Protein AF-A0A7S1UD70-F1 (afdb_monomer)

InterPro domains:
  IPR012962 Peptidase M54, archaemetzincin [PTHR15910] (73-298)
  IPR024079 Metallopeptidase, catalytic domain superfamily [G3DSA:3.40.390.10] (37-268)

pLDDT: mean 70.47, std 25.61, range [22.72, 97.94]

Organism: NCBI:txid124430

Nearest PDB structures (foldseek):
  2x7m-assembly1_A  TM=8.257E-01  e=1.580E-04  Methanopyrus kandleri AV19
  3lmc-assembly1_A  TM=6.706E-01  e=3.405E-04  Methanocorpusculum labreanum Z

Secondary structure (DSSP, 8-state):
----PPPPPEEEE--S-GGG-EEEEEPPTTS-PPPEEEEEEE-S-TTT--EEEEHHHHHHHHHHHHT-SS-GGGS-S-EEEEESSEEESSTT-S-BSEEEEGGGTEEEEE-GGG-TTEEE-SS-TT-EEE-SSGGG-GGG-------------------------------------------------------------SPPPHHHHHHHHHHHHHHHHHHHHHTTT-PPP-SSS-TT---SSHHHHHHS-SS--HHHHHHHHHHH---HHHHHHHHHHHHHHTT-HHHHHHHHHHHHHHHHHHHHTSPP--------------------------------

Radius of gyration: 35.68 Å; Cα contacts (8 Å, |Δi|>4): 386; chains: 1; bounding box: 98×59×131 Å

Sequence (344 aa):
MPVAVSAPARVRFEGADIKANKAVWKPPRGAGTGERWLKARRSSKAQLRRRALHIDPLLTCLCDLRDLGPQPEKRPFCVVGVTMEDIYSAPSDLFVAGMAAGLSHVAVFSLLRYHPHIRMSPEHWWRYGFAGAPSDYSYFEEHHAVDIVPVAEEEAKENEVIDLTGEASPDAASEPEANPKTKAKAKAKGAGLVLRERPLRASLSARSMSEALRRASKLLCHEIAHLFIVDHCIYKSCIMNGTGHLVEDFESPSFLCGVDLRKLQFRLGFDVRRRYEDLAEIWASWGGKKEAAWCRRRAREAADVITAAAPAQEDDNEGEAEFDAAAAGSGSGSGSGSGSGSGS

Mean predicted aligned error: 16.32 Å

Solvent-accessible surfa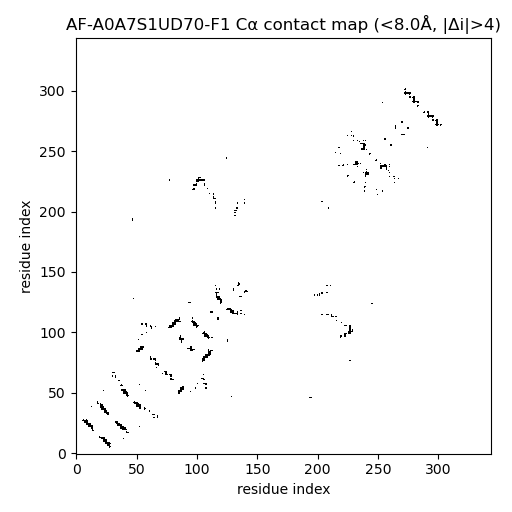ce area (backbone atoms only — not comparable to full-atom values): 21996 Å² total; per-residue (Å²): 131,92,85,80,88,74,71,75,59,46,79,46,72,48,72,94,52,61,82,62,34,34,26,37,40,34,57,28,90,88,64,86,64,72,73,41,77,29,53,32,46,50,50,84,52,81,94,61,66,44,54,33,36,39,41,67,53,51,54,51,55,38,39,57,62,37,63,50,68,98,48,78,89,76,35,59,87,57,34,78,47,78,40,74,52,44,30,24,82,52,94,86,45,85,59,44,60,58,50,44,46,27,96,64,26,26,32,40,37,35,51,42,87,40,39,57,34,55,39,60,39,90,90,44,66,78,50,64,50,72,46,83,48,40,65,82,33,86,90,48,68,65,80,72,85,74,80,85,71,91,78,79,92,82,86,86,80,89,86,85,89,83,88,90,86,88,83,82,89,85,90,86,89,86,87,87,90,88,86,86,90,81,93,73,87,80,75,81,76,74,85,68,85,71,86,71,86,68,80,87,73,66,77,77,52,71,64,50,51,51,51,25,49,53,53,46,49,41,55,50,52,33,40,54,38,23,46,74,71,45,69,69,41,88,86,55,85,17,37,39,40,78,59,96,47,68,67,57,48,68,70,45,45,87,43,68,30,75,67,59,43,48,54,51,31,73,75,67,71,60,59,70,32,59,52,21,48,55,49,18,52,54,28,48,76,72,66,35,60,69,60,14,52,52,24,48,51,52,19,50,56,47,49,53,54,51,65,71,66,50,78,77,79,77,81,83,79,76,76,87,78,85,84,82,87,82,92,87,78,90,84,88,84,88,84,89,84,88,84,87,85,85,90,133

Structure (mmCIF, N/CA/C/O backbone):
data_AF-A0A7S1UD70-F1
#
_entry.id   AF-A0A7S1UD70-F1
#
loop_
_atom_site.group_PDB
_atom_site.id
_atom_site.type_symbol
_atom_site.label_atom_id
_atom_site.label_alt_id
_atom_site.label_comp_id
_atom_site.label_asym_id
_atom_site.label_entity_id
_atom_site.label_seq_id
_atom_site.pdbx_PDB_ins_code
_atom_site.Cartn_x
_atom_site.Cartn_y
_atom_site.Cartn_z
_atom_site.occupancy
_atom_site.B_iso_or_equiv
_atom_site.auth_seq_id
_atom_site.auth_comp_id
_atom_site.auth_asym_id
_atom_site.auth_atom_id
_atom_site.pdbx_PDB_model_num
ATOM 1 N N . MET A 1 1 ? -12.605 7.984 8.284 1.00 60.00 1 MET A N 1
ATOM 2 C CA . MET A 1 1 ? -11.904 9.258 8.010 1.00 60.00 1 MET A CA 1
ATOM 3 C C . MET A 1 1 ? -12.094 9.592 6.539 1.00 60.00 1 MET A C 1
ATOM 5 O O . MET A 1 1 ? -11.949 8.677 5.735 1.00 60.00 1 MET A O 1
ATOM 9 N N . PRO A 1 2 ? -12.467 10.828 6.177 1.00 77.25 2 PRO A N 1
ATOM 10 C CA . PRO A 1 2 ? -12.598 11.212 4.775 1.00 77.25 2 PRO A CA 1
ATOM 11 C C . PRO A 1 2 ? -11.228 11.180 4.084 1.00 77.25 2 PRO A C 1
ATOM 13 O O . PRO A 1 2 ? -10.231 11.619 4.656 1.00 77.25 2 PRO A O 1
ATOM 16 N N . VAL A 1 3 ? -11.181 10.653 2.860 1.00 80.75 3 VAL A N 1
ATOM 17 C CA . VAL A 1 3 ? -9.991 10.680 1.999 1.00 80.75 3 VAL A CA 1
ATOM 18 C C . VAL A 1 3 ? -10.154 11.828 1.011 1.00 80.75 3 VAL A C 1
ATOM 20 O O . VAL A 1 3 ? -11.168 11.908 0.322 1.00 80.75 3 VAL A O 1
ATOM 23 N N . ALA A 1 4 ? -9.158 12.707 0.933 1.00 83.38 4 ALA A N 1
ATOM 24 C CA . ALA A 1 4 ? -9.112 13.784 -0.048 1.00 83.38 4 ALA A CA 1
ATOM 25 C C . ALA A 1 4 ? -7.978 13.526 -1.044 1.00 83.38 4 ALA A C 1
ATOM 27 O O . ALA A 1 4 ? -6.844 13.255 -0.650 1.00 83.38 4 ALA A O 1
ATOM 28 N N . VAL A 1 5 ? -8.278 13.631 -2.338 1.00 83.31 5 VAL A N 1
ATOM 29 C CA . VAL A 1 5 ? -7.266 13.566 -3.397 1.00 83.31 5 VAL A CA 1
ATOM 30 C C . VAL A 1 5 ? -6.806 14.987 -3.701 1.00 83.31 5 VAL A C 1
ATOM 32 O O . VAL A 1 5 ? -7.599 15.826 -4.125 1.00 83.31 5 VAL A O 1
ATOM 35 N N . SER A 1 6 ? -5.525 15.265 -3.464 1.00 80.25 6 SER A N 1
ATOM 36 C CA . SER A 1 6 ? -4.921 16.561 -3.779 1.00 80.25 6 SER A CA 1
ATOM 37 C C . SER A 1 6 ? -4.524 16.650 -5.255 1.00 80.25 6 SER A C 1
ATOM 39 O O . SER A 1 6 ? -4.350 15.637 -5.937 1.00 80.25 6 SER A O 1
ATOM 41 N N . ALA A 1 7 ? -4.333 17.874 -5.751 1.00 81.44 7 ALA A N 1
ATOM 42 C CA . ALA A 1 7 ? -3.726 18.088 -7.057 1.00 81.44 7 ALA A CA 1
ATOM 43 C C . ALA A 1 7 ? -2.330 17.427 -7.114 1.00 81.44 7 ALA A C 1
ATOM 45 O O . ALA A 1 7 ? -1.606 17.420 -6.116 1.00 81.44 7 ALA A O 1
ATOM 46 N N . PRO A 1 8 ? -1.912 16.882 -8.269 1.00 83.31 8 PRO A N 1
ATOM 47 C CA . PRO A 1 8 ? -0.672 16.123 -8.344 1.00 83.31 8 PRO A CA 1
ATOM 48 C C . PRO A 1 8 ? 0.556 17.027 -8.182 1.00 83.31 8 PRO A C 1
ATOM 50 O O . PRO A 1 8 ? 0.687 18.056 -8.856 1.00 83.31 8 PRO A O 1
ATOM 53 N N . ALA A 1 9 ? 1.499 16.590 -7.346 1.00 85.00 9 ALA A N 1
ATOM 54 C CA . ALA A 1 9 ? 2.875 17.067 -7.402 1.00 85.00 9 ALA A CA 1
AT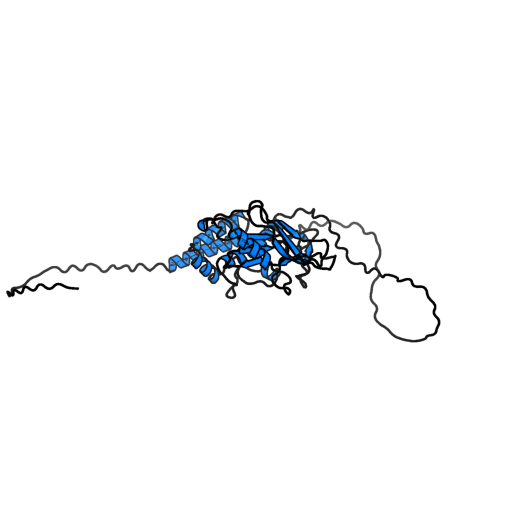OM 55 C C . ALA A 1 9 ? 3.530 16.607 -8.716 1.00 85.00 9 ALA A C 1
ATOM 57 O O . ALA A 1 9 ? 3.152 15.589 -9.299 1.00 85.00 9 ALA A O 1
ATOM 58 N N . ARG A 1 10 ? 4.521 17.354 -9.208 1.00 87.25 10 ARG A N 1
ATOM 59 C CA . ARG A 1 10 ? 5.251 17.007 -10.435 1.00 87.25 10 ARG A CA 1
ATOM 60 C C . ARG A 1 10 ? 6.693 16.680 -10.109 1.00 87.25 10 ARG A C 1
ATOM 62 O O . ARG A 1 10 ? 7.388 17.497 -9.519 1.00 87.25 10 ARG A O 1
ATOM 69 N N . VAL A 1 11 ? 7.166 15.535 -10.582 1.00 85.38 11 VAL A N 1
ATOM 70 C CA . VAL A 1 11 ? 8.586 15.183 -10.536 1.00 85.38 11 VAL A CA 1
ATOM 71 C C . VAL A 1 11 ? 9.183 15.350 -11.927 1.00 85.38 11 VAL A C 1
ATOM 73 O O . VAL A 1 11 ? 8.667 14.814 -12.907 1.00 85.38 11 VAL A O 1
ATOM 76 N N . ARG A 1 12 ? 10.273 16.111 -12.029 1.00 85.00 12 ARG A N 1
ATOM 77 C CA . ARG A 1 12 ? 11.039 16.284 -13.267 1.00 85.00 12 ARG A CA 1
ATOM 78 C C . ARG A 1 12 ? 12.466 15.821 -13.040 1.00 85.00 12 ARG A C 1
ATOM 80 O O . ARG A 1 12 ? 13.180 16.408 -12.241 1.00 85.00 12 ARG A O 1
ATOM 87 N N . PHE A 1 13 ? 12.907 14.806 -13.768 1.00 80.69 13 PHE A N 1
ATOM 88 C CA . PHE A 1 13 ? 14.312 14.415 -13.734 1.00 80.69 13 PHE A CA 1
ATOM 89 C C . PHE A 1 13 ? 15.161 15.425 -14.511 1.00 80.69 13 PHE A C 1
ATOM 91 O O . PHE A 1 13 ? 14.788 15.826 -15.613 1.00 80.69 13 PHE A O 1
ATOM 98 N N . GLU A 1 14 ? 16.304 15.822 -13.958 1.00 76.44 14 GLU A N 1
ATOM 99 C CA . GLU A 1 14 ? 17.163 16.819 -14.598 1.00 76.44 14 GLU A CA 1
ATOM 100 C C . GLU A 1 14 ? 18.124 16.220 -15.615 1.00 76.44 14 GLU A C 1
ATOM 102 O O . GLU A 1 14 ? 18.696 15.154 -15.386 1.00 76.44 14 GLU A O 1
ATOM 107 N N . GLY A 1 15 ? 18.314 16.946 -16.720 1.00 61.34 15 GLY A N 1
ATOM 108 C CA . GLY A 1 15 ? 19.297 16.646 -17.754 1.00 61.34 15 GLY A CA 1
ATOM 109 C C . GLY A 1 15 ? 19.003 15.385 -18.575 1.00 61.34 15 GLY A C 1
ATOM 110 O O . GLY A 1 15 ? 18.406 14.405 -18.116 1.00 61.34 15 GLY A O 1
ATOM 111 N N . ALA A 1 16 ? 19.480 15.380 -19.820 1.00 55.78 16 ALA A N 1
ATOM 112 C CA . ALA A 1 16 ? 19.674 14.141 -20.575 1.00 55.78 16 ALA A CA 1
ATOM 113 C C . ALA A 1 16 ? 20.870 13.330 -20.031 1.00 55.78 16 ALA A C 1
ATOM 115 O O . ALA A 1 16 ? 20.980 12.136 -20.307 1.00 55.78 16 ALA A O 1
ATOM 116 N N . ASP A 1 17 ? 21.733 13.967 -19.229 1.00 55.31 17 ASP A N 1
ATOM 117 C CA . ASP A 1 17 ? 22.912 13.354 -18.628 1.00 55.31 17 ASP A CA 1
ATOM 118 C C . ASP A 1 17 ? 22.527 12.370 -17.513 1.00 55.31 17 ASP A C 1
ATOM 120 O O . ASP A 1 17 ? 21.939 12.718 -16.487 1.00 55.31 17 ASP A O 1
ATOM 124 N N . ILE A 1 18 ? 22.879 11.106 -17.728 1.00 56.69 18 ILE A N 1
ATOM 125 C CA . ILE A 1 18 ? 22.661 9.993 -16.802 1.00 56.69 18 ILE A CA 1
ATOM 126 C C . ILE A 1 18 ? 23.405 10.225 -15.475 1.00 56.69 18 ILE A C 1
ATOM 128 O O . ILE A 1 18 ? 22.961 9.726 -14.443 1.00 56.69 18 ILE A O 1
ATOM 132 N N . LYS A 1 19 ? 24.484 11.020 -15.472 1.00 56.50 19 LYS A N 1
ATOM 133 C CA . LYS A 1 19 ? 25.311 11.290 -14.286 1.00 56.50 19 LYS A CA 1
ATOM 134 C C . LYS A 1 19 ? 24.682 12.265 -13.294 1.00 56.50 19 LYS A C 1
ATOM 136 O O . LYS A 1 19 ? 25.096 12.279 -12.138 1.00 56.50 19 LYS A O 1
ATOM 141 N N . ALA A 1 20 ? 23.685 13.053 -13.709 1.00 62.31 20 ALA A N 1
ATOM 142 C CA . ALA A 1 20 ? 23.108 14.085 -12.852 1.00 62.31 20 ALA A CA 1
ATOM 143 C C . ALA A 1 20 ? 22.406 13.505 -11.612 1.00 62.31 20 ALA A C 1
ATOM 145 O O . ALA A 1 20 ? 22.397 14.172 -10.584 1.00 62.31 20 ALA A O 1
ATOM 146 N N . ASN A 1 21 ? 21.853 12.278 -11.688 1.00 81.44 21 ASN A N 1
ATOM 147 C CA . ASN A 1 21 ? 21.257 11.535 -10.559 1.00 81.44 21 ASN A CA 1
ATOM 148 C C . ASN A 1 21 ? 20.350 12.392 -9.645 1.00 81.44 21 ASN A C 1
ATOM 150 O O . ASN A 1 21 ? 20.275 12.208 -8.429 1.00 81.44 21 ASN A O 1
ATOM 154 N N . LYS A 1 22 ? 19.641 13.344 -10.256 1.00 85.06 22 LYS A N 1
ATOM 155 C CA . LYS A 1 22 ? 18.795 14.330 -9.588 1.00 85.06 22 LYS A CA 1
ATOM 156 C C . LYS A 1 22 ? 17.444 14.431 -10.278 1.00 85.06 22 LYS A C 1
ATOM 158 O O . LYS A 1 22 ? 17.319 14.280 -11.500 1.00 85.06 22 LYS A O 1
ATOM 163 N N . ALA A 1 23 ? 16.433 14.704 -9.473 1.00 89.69 23 ALA A N 1
ATOM 164 C CA . ALA A 1 23 ? 15.124 15.129 -9.925 1.00 89.69 23 ALA A CA 1
ATOM 165 C C . ALA A 1 23 ? 14.663 16.326 -9.093 1.00 89.69 23 ALA A C 1
ATOM 167 O O . ALA A 1 23 ? 15.169 16.572 -8.004 1.00 89.69 23 ALA A O 1
ATOM 168 N N . VAL A 1 24 ? 13.707 17.072 -9.620 1.00 90.88 24 VAL A N 1
ATOM 169 C CA . VAL A 1 24 ? 13.075 18.204 -8.956 1.00 90.88 24 VAL A CA 1
ATOM 170 C C . VAL A 1 24 ? 11.635 17.825 -8.666 1.00 90.88 24 VAL A C 1
ATOM 172 O O . VAL A 1 24 ? 10.878 17.485 -9.580 1.00 90.88 24 VAL A O 1
ATOM 175 N N . TRP A 1 25 ? 11.270 17.880 -7.393 1.00 91.38 25 TRP A N 1
ATOM 176 C CA . TRP A 1 25 ? 9.897 17.855 -6.922 1.00 91.38 25 TRP A CA 1
ATOM 177 C C . TRP A 1 25 ? 9.317 19.261 -6.999 1.00 91.38 25 TRP A C 1
ATOM 179 O O . TRP A 1 25 ? 9.861 20.206 -6.426 1.00 91.38 25 TRP A O 1
ATOM 189 N N . LYS A 1 26 ? 8.175 19.384 -7.666 1.00 91.19 26 LYS A N 1
ATOM 190 C CA . LYS A 1 26 ? 7.335 20.576 -7.640 1.00 91.19 26 LYS A CA 1
ATOM 191 C C . LYS A 1 26 ? 6.052 20.229 -6.896 1.00 91.19 26 LYS A C 1
ATOM 193 O O . LYS A 1 26 ? 5.338 19.325 -7.343 1.00 91.19 26 LYS A O 1
ATOM 198 N N . PRO A 1 27 ? 5.752 20.908 -5.785 1.00 87.62 27 PRO A N 1
ATOM 199 C CA . PRO A 1 27 ? 4.567 20.603 -5.005 1.00 87.62 27 PRO A CA 1
ATOM 200 C C . PRO A 1 27 ? 3.279 20.945 -5.769 1.00 87.62 27 PRO A C 1
ATOM 202 O O . PRO A 1 27 ? 3.325 21.627 -6.803 1.00 87.62 27 PRO A O 1
ATOM 205 N N . PRO A 1 28 ? 2.118 20.467 -5.287 1.00 85.44 28 PRO A N 1
ATOM 206 C CA . PRO A 1 28 ? 0.826 20.852 -5.837 1.00 85.44 28 PRO A CA 1
ATOM 207 C C . PRO A 1 28 ? 0.680 22.378 -5.879 1.00 85.44 28 PRO A C 1
ATOM 209 O O . PRO A 1 28 ? 1.172 23.093 -5.002 1.00 85.44 28 PRO A O 1
ATOM 212 N N . ARG A 1 29 ? 0.001 22.900 -6.907 1.00 81.56 29 ARG A N 1
ATOM 213 C CA . ARG A 1 29 ? -0.215 24.350 -7.027 1.00 81.56 29 ARG A CA 1
ATOM 214 C C . ARG A 1 29 ? -0.950 24.861 -5.788 1.00 81.56 29 ARG A C 1
ATOM 216 O O . ARG A 1 29 ? -1.948 24.273 -5.391 1.00 81.56 29 ARG A O 1
ATOM 223 N N . GLY A 1 30 ? -0.461 25.954 -5.206 1.00 76.44 30 GLY A N 1
ATOM 224 C CA . GLY A 1 30 ? -1.063 26.551 -4.012 1.00 76.44 30 GLY A CA 1
ATOM 225 C C . GLY A 1 30 ? -0.706 25.860 -2.692 1.00 76.44 30 GLY A C 1
ATOM 226 O O . GLY A 1 30 ? -1.165 26.316 -1.655 1.00 76.44 30 GLY A O 1
ATOM 227 N N . ALA A 1 31 ? 0.143 24.824 -2.695 1.00 75.56 31 ALA A N 1
ATOM 228 C CA . ALA A 1 31 ? 0.590 24.174 -1.460 1.00 75.56 31 ALA A CA 1
ATOM 229 C C . ALA A 1 31 ? 1.504 25.065 -0.592 1.00 75.56 31 ALA A C 1
ATOM 231 O O . ALA A 1 31 ? 1.775 24.729 0.548 1.00 75.56 31 ALA A O 1
ATOM 232 N N . GLY A 1 32 ? 2.027 26.187 -1.098 1.00 73.31 32 GLY A N 1
ATOM 233 C CA . GLY A 1 32 ? 2.883 27.082 -0.304 1.00 73.31 32 GLY A CA 1
ATOM 234 C C . GLY A 1 32 ? 4.266 26.514 0.049 1.00 73.31 32 GLY A C 1
ATOM 235 O O . GLY A 1 32 ? 5.021 27.158 0.769 1.00 73.31 32 GLY A O 1
ATOM 236 N N . THR A 1 33 ? 4.632 25.341 -0.476 1.00 76.75 33 THR A N 1
ATOM 237 C CA . THR A 1 33 ? 5.992 24.793 -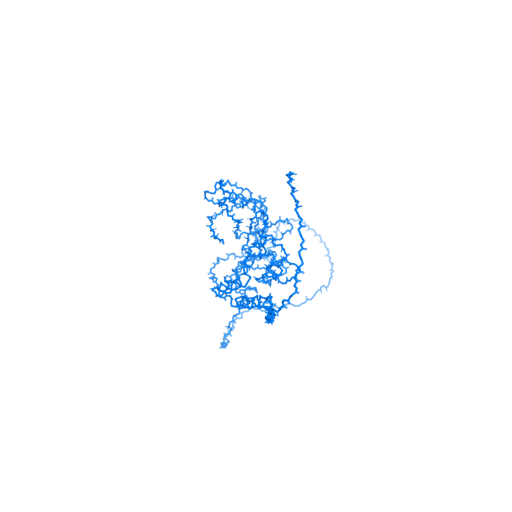0.409 1.00 76.75 33 THR A CA 1
ATOM 238 C C . THR A 1 33 ? 6.776 25.142 -1.675 1.00 76.75 33 THR A C 1
ATOM 240 O O . THR A 1 33 ? 6.210 25.285 -2.761 1.00 76.75 33 THR A O 1
ATOM 243 N N . GLY A 1 34 ? 8.091 25.324 -1.537 1.00 85.12 34 GLY A N 1
ATOM 244 C CA . GLY A 1 34 ? 8.996 25.549 -2.667 1.00 85.12 34 GLY A CA 1
ATOM 245 C C . GLY A 1 34 ? 9.348 24.259 -3.415 1.00 85.12 34 GLY A C 1
ATOM 246 O O . GLY A 1 34 ? 9.070 23.152 -2.951 1.00 85.12 34 GLY A O 1
ATOM 247 N N . GLU A 1 35 ? 9.991 24.400 -4.575 1.00 90.50 35 GLU A N 1
ATOM 248 C CA . GLU A 1 35 ? 10.589 23.260 -5.279 1.00 90.50 35 GLU A CA 1
ATOM 249 C C . GLU A 1 35 ? 11.689 22.617 -4.426 1.00 90.50 35 GLU A C 1
ATOM 251 O O . GLU A 1 35 ? 12.417 23.305 -3.708 1.00 90.50 35 GLU A O 1
ATOM 256 N N . ARG A 1 36 ? 11.819 21.290 -4.508 1.00 90.31 36 ARG A N 1
ATOM 257 C CA . ARG A 1 36 ? 12.827 20.538 -3.754 1.00 90.31 36 ARG A CA 1
ATOM 258 C C . ARG A 1 36 ? 13.601 19.585 -4.637 1.00 90.31 36 ARG A C 1
ATOM 260 O O . ARG A 1 36 ? 13.074 18.994 -5.578 1.00 90.31 36 ARG A O 1
ATOM 267 N N . TRP A 1 37 ? 14.866 19.412 -4.293 1.00 90.81 37 TRP A N 1
ATOM 268 C CA . TRP A 1 37 ? 15.733 18.449 -4.944 1.00 90.81 37 TRP A CA 1
ATOM 269 C C . TRP A 1 37 ? 15.491 17.055 -4.386 1.00 90.81 37 TRP A C 1
ATOM 271 O O . TRP A 1 37 ? 15.529 16.829 -3.181 1.00 90.81 37 TRP A O 1
ATOM 281 N N . LEU A 1 38 ? 15.288 16.112 -5.293 1.00 91.81 38 LEU A N 1
ATOM 282 C CA . LEU A 1 38 ? 15.234 14.693 -5.012 1.00 91.81 38 LEU A CA 1
ATOM 283 C C . LEU A 1 38 ? 16.521 14.040 -5.500 1.00 91.81 38 LEU A C 1
ATOM 285 O O . LEU A 1 38 ? 16.999 14.289 -6.613 1.00 91.81 38 LEU A O 1
ATOM 289 N N . LYS A 1 39 ? 17.040 13.129 -4.685 1.00 91.44 39 LYS A N 1
ATOM 290 C CA . LYS A 1 39 ? 18.064 12.186 -5.117 1.00 91.44 39 LYS A CA 1
ATOM 291 C C . LYS A 1 39 ? 17.413 11.139 -6.019 1.00 91.44 39 LYS A C 1
ATOM 293 O O . LYS A 1 39 ? 16.357 10.597 -5.703 1.00 91.44 39 LYS A O 1
ATOM 298 N N . ALA A 1 40 ? 18.051 10.848 -7.142 1.00 90.56 40 ALA A N 1
ATOM 299 C CA . ALA A 1 40 ? 17.594 9.857 -8.101 1.00 90.56 40 ALA A CA 1
ATOM 300 C C . ALA A 1 40 ? 18.765 8.978 -8.544 1.00 90.56 40 ALA A C 1
ATOM 302 O O . ALA A 1 40 ? 19.926 9.310 -8.335 1.00 90.56 40 ALA A O 1
ATOM 303 N N . ARG A 1 41 ? 18.471 7.850 -9.176 1.00 86.50 41 ARG A N 1
ATOM 304 C CA . ARG A 1 41 ? 19.474 7.055 -9.891 1.00 86.50 41 ARG A CA 1
ATOM 305 C C . ARG A 1 41 ? 18.991 6.764 -11.296 1.00 86.50 41 ARG A C 1
ATOM 307 O O . ARG A 1 41 ? 17.791 6.587 -11.504 1.00 86.50 41 ARG A O 1
ATOM 314 N N . ARG A 1 42 ? 19.916 6.703 -12.253 1.00 79.88 42 ARG A N 1
ATOM 315 C CA . ARG A 1 42 ? 19.637 6.294 -13.633 1.00 79.88 42 ARG A CA 1
ATOM 316 C C . ARG A 1 42 ? 20.549 5.150 -14.052 1.00 79.88 42 ARG A C 1
ATOM 318 O O . ARG A 1 42 ? 21.739 5.140 -13.752 1.00 79.88 42 ARG A O 1
ATOM 325 N N . SER A 1 43 ? 19.999 4.185 -14.780 1.00 70.00 43 SER A N 1
ATOM 326 C CA . SER A 1 43 ? 20.785 3.116 -15.386 1.00 70.00 43 SER A CA 1
ATOM 327 C C . SER A 1 43 ? 21.467 3.618 -16.657 1.00 70.00 43 SER A C 1
ATOM 329 O O . SER A 1 43 ? 20.822 4.189 -17.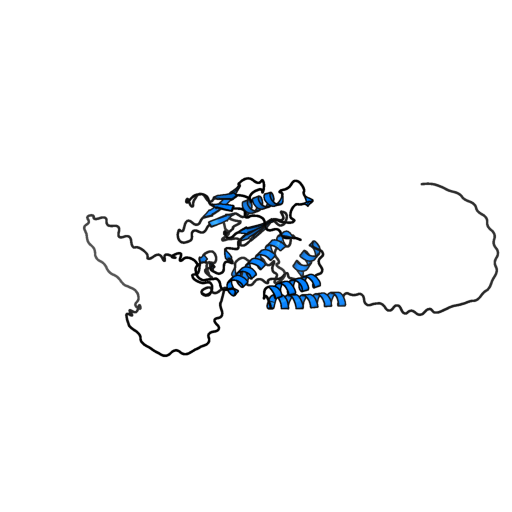535 1.00 70.00 43 SER A O 1
ATOM 331 N N . SER A 1 44 ? 22.772 3.366 -16.766 1.00 57.41 44 SER A N 1
ATOM 332 C CA . SER A 1 44 ? 23.605 3.716 -17.924 1.00 57.41 44 SER A CA 1
ATOM 333 C C . SER A 1 44 ? 23.372 2.832 -19.152 1.00 57.41 44 SER A C 1
ATOM 335 O O . SER A 1 44 ? 23.764 3.201 -20.258 1.00 57.41 44 SER A O 1
ATOM 337 N N . LYS A 1 45 ? 22.716 1.674 -18.996 1.00 56.75 45 LYS A N 1
ATOM 338 C CA . LYS A 1 45 ? 22.405 0.775 -20.114 1.00 56.75 45 LYS A CA 1
ATOM 339 C C . LYS A 1 45 ? 21.217 1.333 -20.907 1.00 56.75 45 LYS A C 1
ATOM 341 O O . LYS A 1 45 ? 20.080 1.301 -20.436 1.00 56.75 45 LYS A O 1
ATOM 346 N N . ALA A 1 46 ? 21.488 1.815 -22.123 1.00 46.03 46 ALA A N 1
ATOM 347 C CA . ALA A 1 46 ? 20.517 2.453 -23.020 1.00 46.03 46 ALA A CA 1
ATOM 348 C C . ALA A 1 46 ? 19.252 1.611 -23.292 1.00 46.03 46 ALA A C 1
ATOM 350 O O . ALA A 1 46 ? 18.182 2.182 -23.450 1.00 46.03 46 ALA A O 1
ATOM 351 N N . GLN A 1 47 ? 19.359 0.277 -23.270 1.00 43.59 47 GLN A N 1
ATOM 352 C CA . GLN A 1 47 ? 18.232 -0.656 -23.439 1.00 43.59 47 GLN A CA 1
ATOM 353 C C . GLN A 1 47 ? 17.271 -0.719 -22.243 1.00 43.59 47 GLN A C 1
ATOM 355 O O . GLN A 1 47 ? 16.206 -1.309 -22.365 1.00 43.59 47 GLN A O 1
ATOM 360 N N . LEU A 1 48 ? 17.643 -0.170 -21.082 1.00 53.50 48 LEU A N 1
ATOM 361 C CA . LEU A 1 48 ? 16.849 -0.289 -19.858 1.00 53.50 48 LEU A CA 1
ATOM 362 C C . LEU A 1 48 ? 16.367 1.050 -19.305 1.00 53.50 48 LEU A C 1
ATOM 364 O O . LEU A 1 48 ? 15.409 1.010 -18.552 1.00 53.50 48 LEU A O 1
ATOM 368 N N . ARG A 1 49 ? 17.001 2.199 -19.623 1.00 56.44 49 ARG A N 1
ATOM 369 C CA . ARG A 1 49 ? 16.640 3.574 -19.171 1.00 56.44 49 ARG A CA 1
ATOM 370 C C . ARG A 1 49 ? 15.921 3.643 -17.803 1.00 56.44 49 ARG A C 1
ATOM 372 O O . ARG A 1 49 ? 15.002 4.431 -17.601 1.00 56.44 49 ARG A O 1
ATOM 379 N N . ARG A 1 50 ? 16.360 2.822 -16.841 1.00 72.06 50 ARG A N 1
ATOM 380 C CA . ARG A 1 50 ? 15.703 2.692 -15.538 1.00 72.06 50 ARG A CA 1
ATOM 381 C C . ARG A 1 50 ? 16.045 3.919 -14.728 1.00 72.06 50 ARG A C 1
ATOM 383 O O . ARG A 1 50 ? 17.227 4.230 -14.577 1.00 72.06 50 ARG A O 1
ATOM 390 N N . ARG A 1 51 ? 15.032 4.596 -14.211 1.00 83.62 51 ARG A N 1
ATOM 391 C CA . ARG A 1 51 ? 15.195 5.692 -13.264 1.00 83.62 51 ARG A CA 1
ATOM 392 C C . ARG A 1 51 ? 14.431 5.357 -11.998 1.00 83.62 51 ARG A C 1
ATOM 394 O O . ARG A 1 51 ? 13.368 4.754 -12.077 1.00 83.62 51 ARG A O 1
ATOM 401 N N . ALA A 1 52 ? 15.003 5.719 -10.860 1.00 88.88 52 ALA A N 1
ATOM 402 C CA . ALA A 1 52 ? 14.359 5.537 -9.572 1.00 88.88 52 ALA A CA 1
ATOM 403 C C . ALA A 1 52 ? 14.609 6.749 -8.676 1.00 88.88 52 ALA A C 1
ATOM 405 O O . ALA A 1 52 ? 15.670 7.379 -8.765 1.00 88.88 52 ALA A O 1
ATOM 406 N N . LEU A 1 53 ? 13.642 7.063 -7.822 1.00 93.19 53 LEU A N 1
ATOM 407 C CA . LEU A 1 53 ? 13.715 8.137 -6.836 1.00 93.19 53 LEU A CA 1
ATOM 408 C C . LEU A 1 53 ? 14.112 7.571 -5.472 1.00 93.19 53 LEU A C 1
ATOM 410 O O . LEU A 1 53 ? 13.665 6.495 -5.084 1.00 93.19 53 LEU A O 1
ATOM 414 N N . HIS A 1 54 ? 14.961 8.292 -4.748 1.00 94.19 54 HIS A N 1
ATOM 415 C CA . HIS A 1 54 ? 15.301 7.931 -3.378 1.00 94.19 54 HIS A CA 1
ATOM 416 C C . HIS A 1 54 ? 14.135 8.269 -2.449 1.00 94.19 54 HIS A C 1
ATOM 418 O O . HIS A 1 54 ? 13.541 9.342 -2.574 1.00 94.19 54 HIS A O 1
ATOM 424 N N . ILE A 1 55 ? 13.842 7.378 -1.507 1.00 94.75 55 ILE A N 1
ATOM 425 C CA . ILE A 1 55 ? 12.676 7.486 -0.627 1.00 94.75 55 ILE A CA 1
ATOM 426 C C . ILE A 1 55 ? 12.801 8.644 0.368 1.00 94.75 55 ILE A C 1
ATOM 428 O O . ILE A 1 55 ? 11.874 9.437 0.471 1.00 94.75 55 ILE A O 1
ATOM 432 N N . ASP A 1 56 ? 13.941 8.805 1.042 1.00 94.38 56 ASP A N 1
ATOM 433 C CA . ASP A 1 56 ? 14.099 9.831 2.087 1.00 94.38 56 ASP A CA 1
ATOM 434 C C . ASP A 1 56 ? 13.663 11.250 1.673 1.00 94.38 56 ASP A C 1
ATOM 436 O O . ASP A 1 56 ? 12.780 11.805 2.329 1.00 94.38 56 ASP A O 1
ATOM 440 N N . PRO A 1 57 ? 14.174 11.849 0.571 1.00 94.06 57 PRO A N 1
ATOM 441 C CA . PRO A 1 57 ? 13.746 13.191 0.181 1.00 94.06 57 PRO A CA 1
ATOM 442 C C . PRO A 1 57 ? 12.274 13.242 -0.253 1.00 94.06 57 PRO A C 1
ATOM 444 O O . PRO A 1 57 ? 11.648 14.293 -0.121 1.00 94.06 57 PRO A O 1
ATOM 447 N N . LEU A 1 58 ? 11.703 12.133 -0.747 1.00 94.00 58 LEU A N 1
ATOM 448 C CA . LEU A 1 58 ? 10.270 12.050 -1.040 1.00 94.00 58 LEU A CA 1
ATOM 449 C C . LEU A 1 58 ? 9.450 12.111 0.249 1.00 94.00 58 LEU A C 1
ATOM 451 O O . LEU A 1 58 ? 8.544 12.934 0.341 1.00 94.00 58 LEU A O 1
ATOM 455 N N . LEU A 1 59 ? 9.789 11.296 1.252 1.00 95.25 59 LEU A N 1
ATOM 456 C CA . LEU A 1 59 ? 9.104 11.299 2.545 1.00 95.25 59 LEU A CA 1
ATOM 457 C C . LEU A 1 59 ? 9.219 12.663 3.231 1.00 95.25 59 LEU A C 1
ATOM 459 O O . LEU A 1 59 ? 8.220 13.155 3.743 1.00 95.25 59 LEU A O 1
ATOM 463 N N . THR A 1 60 ? 10.380 13.326 3.159 1.00 94.69 60 THR A N 1
ATOM 464 C CA . THR A 1 60 ? 10.529 14.704 3.656 1.00 94.69 60 THR A CA 1
ATOM 465 C C . THR A 1 60 ? 9.547 15.660 2.977 1.00 94.69 60 THR A C 1
ATOM 467 O O . THR A 1 60 ? 8.837 16.378 3.673 1.00 94.69 60 THR A O 1
ATOM 470 N N . CYS A 1 61 ? 9.440 15.628 1.641 1.00 93.56 61 CYS A N 1
ATOM 471 C CA . CYS A 1 61 ? 8.486 16.475 0.914 1.00 93.56 61 CYS A CA 1
ATOM 472 C C . CYS A 1 61 ? 7.030 16.197 1.324 1.00 93.56 61 CYS A C 1
ATOM 474 O O . CYS A 1 61 ? 6.218 17.121 1.379 1.00 93.56 61 CYS A O 1
ATOM 476 N N . LEU A 1 62 ? 6.684 14.935 1.599 1.00 93.62 62 LEU A N 1
ATOM 477 C CA . LEU A 1 62 ? 5.350 14.567 2.077 1.00 93.62 62 LEU A CA 1
ATOM 478 C C . LEU A 1 62 ? 5.100 15.053 3.511 1.00 93.62 62 LEU A C 1
ATOM 480 O O . LEU A 1 62 ? 3.989 15.499 3.793 1.00 93.62 62 LEU A O 1
ATOM 484 N N . CYS A 1 63 ? 6.109 15.021 4.391 1.00 93.12 63 CYS A N 1
ATOM 485 C CA . CYS A 1 63 ? 6.008 15.593 5.738 1.00 93.12 63 CYS A CA 1
ATOM 486 C C . CYS A 1 63 ? 5.704 17.088 5.663 1.00 93.12 63 CYS A C 1
ATOM 488 O O . CYS A 1 63 ? 4.762 17.547 6.305 1.00 93.12 63 CYS A O 1
ATOM 490 N N . ASP A 1 64 ? 6.434 17.829 4.819 1.00 90.81 64 ASP A N 1
ATOM 491 C CA . ASP A 1 64 ? 6.176 19.258 4.639 1.00 90.81 64 ASP A CA 1
ATOM 492 C C . ASP A 1 64 ? 4.740 19.502 4.177 1.00 90.81 64 ASP A C 1
ATOM 494 O O . ASP A 1 64 ? 4.097 20.404 4.693 1.00 90.81 64 ASP A O 1
ATOM 498 N N . LEU A 1 65 ? 4.230 18.694 3.233 1.00 89.31 65 LEU A N 1
ATOM 499 C CA . LEU A 1 65 ? 2.856 18.803 2.734 1.00 89.31 65 LEU A CA 1
ATOM 500 C C . LEU A 1 65 ? 1.805 18.502 3.806 1.00 89.31 65 LEU A C 1
ATOM 502 O O . LEU A 1 65 ? 0.782 19.182 3.859 1.00 89.31 65 LEU A O 1
ATOM 506 N N . ARG A 1 66 ? 2.040 17.489 4.644 1.00 89.81 66 ARG A N 1
ATOM 507 C CA . ARG A 1 66 ? 1.163 17.140 5.771 1.00 89.81 66 ARG A CA 1
ATOM 508 C C . ARG A 1 66 ? 1.097 18.276 6.791 1.00 89.81 66 ARG A C 1
ATOM 510 O O . ARG A 1 66 ? 0.031 18.551 7.333 1.00 89.81 66 ARG A O 1
ATOM 517 N N . ASP A 1 67 ? 2.231 18.924 7.037 1.00 88.25 67 ASP A N 1
ATOM 518 C CA . ASP A 1 67 ? 2.370 19.959 8.062 1.00 88.25 67 ASP A CA 1
ATOM 519 C C . ASP A 1 67 ? 1.947 21.357 7.589 1.00 88.25 67 ASP A C 1
ATOM 521 O O . ASP A 1 67 ? 2.027 22.320 8.358 1.00 88.25 67 ASP A O 1
ATOM 525 N N . LEU A 1 68 ? 1.439 21.477 6.358 1.00 83.06 68 LEU A N 1
ATOM 526 C CA . LEU A 1 68 ? 0.871 22.722 5.860 1.00 83.06 68 LEU A CA 1
ATOM 527 C C . LEU A 1 68 ? -0.400 23.116 6.603 1.00 83.06 68 LEU A C 1
ATOM 529 O O . LEU A 1 68 ? -1.272 22.302 6.898 1.00 83.06 68 LEU A O 1
ATOM 533 N N . GLY A 1 69 ? -0.527 24.422 6.816 1.00 69.00 69 GLY A N 1
ATOM 534 C CA . GLY A 1 69 ? -1.681 25.038 7.452 1.00 69.00 69 GLY A CA 1
ATOM 535 C C . GLY A 1 69 ? -1.391 25.485 8.891 1.00 69.00 69 GLY A C 1
ATOM 536 O O . GLY A 1 69 ? -0.669 24.809 9.631 1.00 69.00 69 GLY A O 1
ATOM 537 N N . PRO A 1 70 ? -1.958 26.631 9.308 1.00 59.62 70 PRO A N 1
ATOM 538 C CA . PRO A 1 70 ? -1.697 27.221 10.621 1.00 59.62 70 PRO A CA 1
ATOM 539 C C . PRO A 1 70 ? -2.368 26.461 11.775 1.00 59.62 70 PRO A C 1
ATOM 541 O O . PRO A 1 70 ? -2.024 26.687 12.928 1.00 59.62 70 PRO A O 1
ATOM 544 N N . GLN A 1 71 ? -3.327 25.582 11.470 1.00 74.56 71 GLN A N 1
ATOM 545 C CA . GLN A 1 71 ? -4.206 24.925 12.437 1.00 74.56 71 GLN A CA 1
ATOM 546 C C . GLN A 1 71 ? -3.916 23.417 12.497 1.00 74.56 71 GLN A C 1
ATOM 548 O O . GLN A 1 71 ? -4.251 22.708 11.541 1.00 74.56 71 GLN A O 1
ATOM 553 N N . PRO A 1 72 ? -3.279 22.914 13.574 1.00 75.81 72 PRO A N 1
ATOM 554 C CA . PRO A 1 72 ? -2.970 21.494 13.753 1.00 75.81 72 PRO A CA 1
ATOM 555 C C . PRO A 1 72 ? -4.188 20.572 13.613 1.00 75.81 72 PRO A C 1
ATOM 557 O O . PRO A 1 72 ? -4.080 19.490 13.048 1.00 75.81 72 PRO A O 1
ATOM 560 N N . GLU A 1 73 ? -5.357 21.021 14.062 1.00 77.75 73 GLU A N 1
ATOM 561 C CA . GLU A 1 73 ? -6.625 20.289 14.048 1.00 77.75 73 GLU A CA 1
ATOM 562 C C . GLU A 1 73 ? -7.204 20.066 12.643 1.00 77.75 73 GLU A C 1
ATOM 564 O O . GLU A 1 73 ? -8.061 19.205 12.452 1.00 77.75 73 GLU A O 1
ATOM 569 N N . LYS A 1 74 ? -6.730 20.823 11.647 1.00 78.44 74 LYS A N 1
ATOM 570 C CA . LYS A 1 74 ? -7.124 20.675 10.237 1.00 78.44 74 LYS A CA 1
ATOM 571 C C . LYS A 1 74 ? -6.125 19.863 9.420 1.00 78.44 74 LYS A C 1
ATOM 573 O O . LYS A 1 74 ? -6.356 19.646 8.229 1.00 78.44 74 LYS A O 1
ATOM 578 N N . ARG A 1 75 ? -5.013 19.434 10.024 1.00 85.50 75 ARG A N 1
ATOM 579 C CA . ARG A 1 75 ? -4.009 18.628 9.330 1.00 85.50 75 ARG A CA 1
ATOM 580 C C . ARG A 1 75 ? -4.572 17.238 9.045 1.00 85.50 75 ARG A C 1
ATOM 582 O O . ARG A 1 75 ? -5.275 16.673 9.886 1.00 85.50 75 ARG A O 1
ATOM 589 N N . PRO A 1 76 ? -4.281 16.666 7.867 1.00 88.69 76 PRO A N 1
ATOM 590 C CA . PRO A 1 76 ? -4.675 15.298 7.594 1.00 88.69 76 PRO A CA 1
ATOM 591 C C . PRO A 1 76 ? -3.969 14.361 8.579 1.00 88.69 76 PRO A C 1
ATOM 593 O O . PRO A 1 76 ? -2.815 14.589 8.941 1.00 88.69 76 PRO A O 1
ATOM 596 N N . PHE A 1 77 ? -4.643 13.274 8.965 1.00 88.94 77 PHE A N 1
ATOM 597 C CA . PHE A 1 77 ? -4.029 12.233 9.793 1.00 88.94 77 PHE A CA 1
ATOM 598 C C . PHE A 1 77 ? -2.717 11.737 9.170 1.00 88.94 77 PHE A C 1
ATOM 600 O O . PHE A 1 77 ? -1.715 11.635 9.868 1.00 88.94 77 PHE A O 1
ATOM 607 N N . CYS A 1 78 ? -2.721 11.490 7.856 1.00 92.62 78 CYS A N 1
ATOM 608 C CA . CYS A 1 78 ? -1.546 11.087 7.095 1.00 92.62 78 CYS A CA 1
ATOM 609 C C . CYS A 1 78 ? -1.557 11.651 5.668 1.00 92.62 78 CYS A C 1
ATOM 611 O O . CYS A 1 78 ? -2.614 12.010 5.143 1.00 92.62 78 CYS A O 1
ATOM 613 N N . VAL A 1 79 ? -0.386 11.691 5.026 1.00 92.75 79 VAL A N 1
ATOM 614 C CA . VAL A 1 79 ? -0.252 11.988 3.591 1.00 92.75 79 VAL A CA 1
ATOM 615 C C . VAL A 1 79 ? 0.393 10.810 2.877 1.00 92.75 79 VAL A C 1
ATOM 617 O O . VAL A 1 79 ? 1.485 10.363 3.220 1.00 92.75 79 VAL A O 1
ATOM 620 N N . VAL A 1 80 ? -0.288 10.333 1.840 1.00 93.88 80 VAL A N 1
ATOM 621 C CA . VAL A 1 80 ? 0.143 9.202 1.022 1.00 93.88 80 VAL A CA 1
ATOM 622 C C . VAL A 1 80 ? 0.496 9.688 -0.382 1.00 93.88 80 VAL A C 1
ATOM 624 O O . VAL A 1 80 ? -0.354 10.208 -1.103 1.00 93.88 80 VAL A O 1
ATOM 627 N N . GLY A 1 81 ? 1.755 9.515 -0.779 1.00 93.69 81 GLY A N 1
ATOM 628 C CA . GLY A 1 81 ? 2.227 9.754 -2.138 1.00 93.69 81 GLY A CA 1
ATOM 629 C C . GLY A 1 81 ? 2.096 8.503 -3.005 1.00 93.69 81 GLY A C 1
ATOM 630 O O . GLY A 1 81 ? 2.539 7.429 -2.618 1.00 93.69 81 GLY A O 1
ATOM 631 N N . VAL A 1 82 ? 1.545 8.639 -4.208 1.00 93.12 82 VAL A N 1
ATOM 632 C CA . VAL A 1 82 ? 1.469 7.547 -5.192 1.00 93.12 82 VAL A CA 1
ATOM 633 C C . VAL A 1 82 ? 2.226 7.963 -6.448 1.00 93.12 82 VAL A C 1
ATOM 635 O O . VAL A 1 82 ? 2.044 9.075 -6.943 1.00 93.12 82 VAL A O 1
ATOM 638 N N . THR A 1 83 ? 3.090 7.089 -6.962 1.00 91.69 83 THR A N 1
ATOM 639 C CA . THR A 1 83 ? 3.923 7.365 -8.138 1.00 91.69 83 THR A CA 1
ATOM 640 C C . THR A 1 83 ? 3.960 6.189 -9.113 1.00 91.69 83 THR A C 1
ATOM 642 O O . THR A 1 83 ? 3.806 5.033 -8.733 1.00 91.69 83 THR A O 1
ATOM 645 N N . MET A 1 84 ? 4.193 6.491 -10.391 1.00 89.19 84 MET A N 1
ATOM 646 C CA . MET A 1 84 ? 4.518 5.507 -11.434 1.00 89.19 84 MET A CA 1
ATOM 647 C C . MET A 1 84 ? 6.032 5.412 -11.681 1.00 89.19 84 MET A C 1
ATOM 649 O O . MET A 1 84 ? 6.466 4.768 -12.628 1.00 89.19 84 MET A O 1
ATOM 653 N N . GLU A 1 85 ? 6.848 6.078 -10.865 1.00 88.81 85 GLU A N 1
ATOM 654 C CA . GLU A 1 85 ? 8.307 5.973 -10.909 1.00 88.81 85 GLU A CA 1
ATOM 655 C C . GLU A 1 85 ? 8.789 4.889 -9.944 1.00 88.81 85 GLU A C 1
ATOM 657 O O . GLU A 1 85 ? 8.197 4.689 -8.884 1.00 88.81 85 GLU A O 1
ATOM 662 N N . ASP A 1 86 ? 9.883 4.210 -10.281 1.00 90.19 86 ASP A N 1
ATOM 663 C CA . ASP A 1 86 ? 10.528 3.265 -9.364 1.00 90.19 86 ASP A CA 1
ATOM 664 C C . ASP A 1 86 ? 11.103 4.020 -8.153 1.00 90.19 86 ASP A C 1
ATOM 666 O O . ASP A 1 86 ? 11.522 5.179 -8.275 1.00 90.19 86 ASP A O 1
ATOM 670 N N . ILE A 1 87 ? 11.164 3.377 -6.988 1.00 93.00 87 ILE A N 1
ATOM 671 C CA . ILE A 1 87 ? 11.714 3.976 -5.762 1.00 93.00 87 ILE A CA 1
ATOM 672 C C . ILE A 1 87 ? 12.721 3.036 -5.085 1.00 93.00 87 ILE A C 1
ATOM 674 O O . ILE A 1 87 ? 12.729 1.832 -5.340 1.00 93.00 87 ILE A O 1
ATOM 678 N N . TYR A 1 88 ? 13.629 3.591 -4.278 1.00 93.19 88 TYR A N 1
ATOM 679 C CA . TYR A 1 88 ? 14.656 2.836 -3.544 1.00 93.19 88 TYR A CA 1
ATOM 680 C C . TYR A 1 88 ? 15.047 3.536 -2.234 1.00 93.19 88 TYR A C 1
ATOM 682 O O . TYR A 1 88 ? 14.933 4.762 -2.145 1.00 93.19 88 TYR A O 1
ATOM 690 N N . SER A 1 89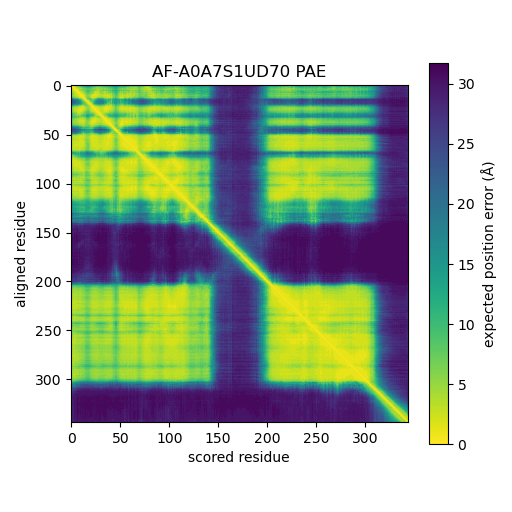 ? 15.524 2.784 -1.234 1.00 91.94 89 SER A N 1
ATOM 691 C CA . SER A 1 89 ? 15.955 3.333 0.060 1.00 91.94 89 SER A CA 1
ATOM 692 C C . SER A 1 89 ? 17.479 3.316 0.206 1.00 91.94 89 SER A C 1
ATOM 694 O O . SER A 1 89 ? 18.084 4.357 0.444 1.00 91.94 89 SER A O 1
ATOM 696 N N . ALA A 1 90 ? 18.125 2.178 -0.038 1.00 89.94 90 ALA A N 1
ATOM 697 C CA . ALA A 1 90 ? 19.572 2.019 0.033 1.00 89.94 90 ALA A CA 1
ATOM 698 C C . ALA A 1 90 ? 20.212 1.839 -1.359 1.00 89.94 90 ALA A C 1
ATOM 700 O O . ALA A 1 90 ? 19.565 1.378 -2.303 1.00 89.94 90 ALA A O 1
ATOM 701 N N . PRO A 1 91 ? 21.510 2.160 -1.533 1.00 84.94 91 PRO A N 1
ATOM 702 C CA . PRO A 1 91 ? 22.218 1.923 -2.795 1.00 84.94 91 PRO A CA 1
ATOM 703 C C . PRO A 1 91 ? 22.208 0.457 -3.252 1.00 84.94 91 PRO A C 1
ATOM 705 O O . PRO A 1 91 ? 22.212 0.206 -4.458 1.00 84.94 91 PRO A O 1
ATOM 708 N N . SER A 1 92 ? 22.185 -0.482 -2.301 1.00 85.50 92 SER A N 1
ATOM 709 C CA . SER A 1 92 ? 22.093 -1.928 -2.528 1.00 85.50 92 SER A CA 1
ATOM 710 C C . SER A 1 92 ? 20.705 -2.390 -2.967 1.00 85.50 92 SER A C 1
ATOM 712 O O . SER A 1 92 ? 20.591 -3.466 -3.552 1.00 85.50 92 SER A O 1
ATOM 714 N N . ASP A 1 93 ? 19.658 -1.598 -2.719 1.00 84.25 93 ASP A N 1
ATOM 715 C CA . ASP A 1 93 ? 18.295 -1.989 -3.059 1.00 84.25 93 ASP A CA 1
ATOM 716 C C . ASP A 1 93 ? 18.134 -2.061 -4.567 1.00 84.25 93 ASP A C 1
ATOM 718 O O . ASP A 1 93 ? 18.452 -1.121 -5.307 1.00 84.25 93 ASP A O 1
ATOM 722 N N . LEU A 1 94 ? 17.532 -3.140 -5.043 1.00 83.44 94 LEU A N 1
ATOM 723 C CA . LEU A 1 94 ? 17.117 -3.229 -6.436 1.00 83.44 94 LEU A CA 1
ATOM 724 C C . LEU A 1 94 ? 15.871 -2.376 -6.693 1.00 83.44 94 LEU A C 1
ATOM 726 O O . LEU A 1 94 ? 15.819 -1.686 -7.713 1.00 83.44 94 LEU A O 1
ATOM 730 N N . PHE A 1 95 ? 14.925 -2.365 -5.755 1.00 88.56 95 PHE A N 1
ATOM 731 C CA . PHE A 1 95 ? 13.831 -1.402 -5.632 1.00 88.56 95 PHE A CA 1
ATOM 732 C C . PHE A 1 95 ? 13.141 -1.575 -4.278 1.00 88.56 95 PHE A C 1
ATOM 734 O O . PHE A 1 95 ? 13.392 -2.548 -3.573 1.00 88.56 95 PHE A O 1
ATOM 741 N N . VAL A 1 96 ? 12.229 -0.660 -3.973 1.00 91.00 96 VAL A N 1
ATOM 742 C CA . VAL A 1 96 ? 11.246 -0.776 -2.899 1.00 91.00 96 VAL A CA 1
ATOM 743 C C . VAL A 1 96 ? 9.868 -0.492 -3.506 1.00 91.00 96 VAL A C 1
ATOM 745 O O . VAL A 1 96 ? 9.747 0.378 -4.365 1.00 91.00 96 VAL A O 1
ATOM 748 N N . ALA A 1 97 ? 8.840 -1.268 -3.161 1.00 91.31 97 ALA A N 1
ATOM 749 C CA . ALA A 1 97 ? 7.506 -1.087 -3.746 1.00 91.31 97 ALA A CA 1
ATOM 750 C C . ALA A 1 97 ? 6.734 0.051 -3.060 1.00 91.31 97 ALA A C 1
ATOM 752 O O . ALA A 1 97 ? 6.027 0.819 -3.715 1.00 91.31 97 ALA A O 1
ATOM 753 N N . GLY A 1 98 ? 6.916 0.185 -1.750 1.00 94.06 98 GLY A N 1
ATOM 754 C CA . GLY A 1 98 ? 6.358 1.236 -0.917 1.00 94.06 98 GLY A CA 1
ATOM 755 C C . GLY A 1 98 ? 7.189 1.411 0.349 1.00 94.06 98 GLY A C 1
ATOM 756 O O . GLY A 1 98 ? 8.021 0.571 0.675 1.00 94.06 98 GLY A O 1
ATOM 757 N N . MET A 1 99 ? 7.027 2.550 1.010 1.00 95.12 99 MET A N 1
ATOM 758 C CA . MET A 1 99 ? 7.615 2.797 2.322 1.00 95.12 99 MET A CA 1
ATOM 759 C C . MET A 1 99 ? 6.717 3.736 3.109 1.00 95.12 99 MET A C 1
ATOM 761 O O . MET A 1 99 ? 6.328 4.794 2.601 1.00 95.12 99 MET A O 1
ATOM 765 N N . ALA A 1 100 ? 6.485 3.405 4.372 1.00 96.38 100 ALA A N 1
ATOM 766 C CA . ALA A 1 100 ? 5.905 4.300 5.360 1.00 96.38 100 ALA A CA 1
ATOM 767 C C . ALA A 1 100 ? 6.943 4.782 6.381 1.00 96.38 100 ALA A C 1
ATOM 769 O O . ALA A 1 100 ? 7.683 4.000 6.970 1.00 96.38 100 ALA A O 1
ATOM 770 N N . ALA A 1 101 ? 6.921 6.081 6.677 1.00 95.06 101 ALA A N 1
ATOM 771 C CA . ALA A 1 101 ? 7.461 6.612 7.921 1.00 95.06 101 ALA A CA 1
ATOM 772 C C . ALA A 1 101 ? 6.310 6.720 8.925 1.00 95.06 101 ALA A C 1
ATOM 774 O O . ALA A 1 101 ? 5.661 7.764 9.028 1.00 95.06 101 ALA A O 1
ATOM 775 N N . GLY A 1 102 ? 6.052 5.622 9.644 1.00 91.12 102 GLY A N 1
ATOM 776 C CA . GLY A 1 102 ? 4.885 5.461 10.518 1.00 91.12 102 GLY A CA 1
ATOM 777 C C . GLY A 1 102 ? 4.702 6.609 11.510 1.00 91.12 102 GLY A C 1
ATOM 778 O O . GLY A 1 102 ? 3.664 7.255 11.507 1.00 91.12 102 GLY A O 1
ATOM 779 N N . LEU A 1 103 ? 5.738 6.953 12.283 1.00 91.19 103 LEU A N 1
ATOM 780 C CA . LEU A 1 103 ? 5.688 8.056 13.263 1.00 91.19 103 LEU A CA 1
ATOM 781 C C . LEU A 1 103 ? 5.548 9.449 12.629 1.00 91.19 103 LEU A C 1
ATOM 783 O O . LEU A 1 103 ? 5.108 10.395 13.279 1.00 91.19 103 LEU A O 1
ATOM 787 N N . SER A 1 104 ? 5.897 9.575 11.351 1.00 93.44 104 SER A N 1
ATOM 788 C CA . SER A 1 104 ? 5.732 10.802 10.574 1.00 93.44 104 SER A CA 1
ATOM 789 C C . SER A 1 104 ? 4.437 10.800 9.763 1.00 93.44 104 SER A C 1
ATOM 791 O O . SER A 1 104 ? 4.232 11.709 8.968 1.00 93.44 104 SER A O 1
ATOM 793 N N . HIS A 1 105 ? 3.551 9.816 9.939 1.00 94.19 105 HIS A N 1
ATOM 794 C CA . HIS A 1 105 ? 2.279 9.676 9.222 1.00 94.19 105 HIS A CA 1
ATOM 795 C C . HIS A 1 105 ? 2.368 9.988 7.714 1.00 94.19 105 HIS A C 1
ATOM 797 O O . HIS A 1 105 ? 1.494 10.644 7.139 1.00 94.19 105 HIS A O 1
ATOM 803 N N . VAL A 1 106 ? 3.443 9.553 7.061 1.00 95.94 106 VAL A N 1
ATOM 804 C CA . VAL A 1 106 ? 3.601 9.691 5.613 1.00 95.94 106 VAL A CA 1
ATOM 805 C C . VAL A 1 106 ? 4.026 8.372 5.009 1.00 95.94 106 VAL A C 1
ATOM 807 O O . VAL A 1 106 ? 4.800 7.627 5.605 1.00 95.94 106 VAL A O 1
ATOM 810 N N . ALA A 1 107 ? 3.530 8.091 3.813 1.00 96.31 107 ALA A N 1
ATOM 811 C CA . ALA A 1 107 ? 3.937 6.924 3.046 1.00 96.31 107 ALA A CA 1
ATOM 812 C C . ALA A 1 107 ? 4.038 7.260 1.564 1.00 96.31 107 ALA A C 1
ATOM 814 O O . ALA A 1 107 ? 3.377 8.177 1.075 1.00 96.31 107 ALA A O 1
ATOM 815 N N . VAL A 1 108 ? 4.858 6.507 0.841 1.00 95.62 108 VAL A N 1
ATOM 816 C CA . VAL A 1 108 ? 4.978 6.595 -0.612 1.00 95.62 108 VAL A CA 1
ATOM 817 C C . VAL A 1 108 ? 4.882 5.208 -1.236 1.00 95.62 108 VAL A C 1
ATOM 819 O O . VAL A 1 108 ? 5.462 4.259 -0.722 1.00 95.62 108 VAL A O 1
ATOM 822 N N . PHE A 1 109 ? 4.173 5.102 -2.359 1.00 93.56 109 PHE A N 1
ATOM 823 C CA . PHE A 1 109 ? 3.913 3.849 -3.068 1.00 93.56 109 PHE A CA 1
ATOM 824 C C . PHE A 1 109 ? 4.237 3.996 -4.547 1.00 93.56 109 PHE A C 1
ATOM 826 O O . PHE A 1 109 ? 3.807 4.958 -5.190 1.00 93.56 109 PHE A O 1
ATOM 833 N N . SER A 1 110 ? 4.946 3.018 -5.101 1.00 93.19 110 SER A N 1
ATOM 834 C CA . SER A 1 110 ? 5.170 2.900 -6.535 1.00 93.19 110 SER A CA 1
ATOM 835 C C . SER A 1 110 ? 4.250 1.848 -7.145 1.00 93.19 110 SER A C 1
ATOM 837 O O . SER A 1 110 ? 4.335 0.659 -6.846 1.00 93.19 110 SER A O 1
ATOM 839 N N . LEU A 1 111 ? 3.401 2.283 -8.072 1.00 90.69 111 LEU A N 1
ATOM 840 C CA . LEU A 1 111 ? 2.536 1.404 -8.858 1.00 90.69 111 LEU A CA 1
ATOM 841 C C . LEU A 1 111 ? 3.232 0.845 -10.104 1.00 90.69 111 LEU A C 1
ATOM 843 O O . LEU A 1 111 ? 2.677 -0.024 -10.777 1.00 90.69 111 LEU A O 1
ATOM 847 N N . LEU A 1 112 ? 4.451 1.306 -10.414 1.00 87.81 112 LEU A N 1
ATOM 848 C CA . LEU A 1 112 ? 5.178 0.928 -11.630 1.00 87.81 112 LEU A CA 1
ATOM 849 C C . LEU A 1 112 ? 5.251 -0.591 -11.800 1.00 87.81 112 LEU A C 1
ATOM 851 O O . LEU A 1 112 ? 5.026 -1.118 -12.888 1.00 87.81 112 LEU A O 1
ATOM 855 N N . ARG A 1 113 ? 5.549 -1.289 -10.703 1.00 86.62 113 ARG A N 1
ATOM 856 C CA . ARG A 1 113 ? 5.817 -2.730 -10.692 1.00 86.62 113 ARG A CA 1
ATOM 857 C C . ARG A 1 113 ? 4.576 -3.613 -10.654 1.00 86.62 113 ARG A C 1
ATOM 859 O O . ARG A 1 113 ? 4.690 -4.821 -10.824 1.00 86.62 113 ARG A O 1
ATOM 866 N N . TYR A 1 114 ? 3.411 -2.994 -10.517 1.00 87.88 114 TYR A N 1
ATOM 867 C CA . TYR A 1 114 ? 2.104 -3.641 -10.578 1.00 87.88 114 TYR A CA 1
ATOM 868 C C . TYR A 1 114 ? 1.418 -3.411 -11.927 1.00 87.88 114 TYR A C 1
ATOM 870 O O . TYR A 1 114 ? 0.342 -3.950 -12.168 1.00 87.88 114 TYR A O 1
ATOM 878 N N . HIS A 1 115 ? 2.025 -2.619 -12.818 1.00 84.50 115 HIS A N 1
ATOM 879 C CA . HIS A 1 115 ? 1.456 -2.311 -14.123 1.00 84.50 115 HIS A CA 1
ATOM 880 C C . HIS A 1 115 ? 1.236 -3.596 -14.948 1.00 84.50 115 HIS A C 1
ATOM 882 O O . HIS A 1 115 ? 2.182 -4.367 -15.099 1.00 84.50 115 HIS A O 1
ATOM 888 N N . PRO A 1 116 ? 0.061 -3.821 -15.568 1.00 80.88 116 PRO A N 1
ATOM 889 C CA . PRO A 1 116 ? -0.254 -5.102 -16.215 1.00 80.88 116 PRO A CA 1
ATOM 890 C C . PRO A 1 116 ? 0.697 -5.529 -17.340 1.00 80.88 116 PRO A C 1
ATOM 892 O O . PRO A 1 116 ? 0.874 -6.711 -17.603 1.00 80.88 116 PRO A O 1
ATOM 895 N N . HIS A 1 117 ? 1.316 -4.564 -18.021 1.00 76.06 117 HIS A N 1
ATOM 896 C CA . HIS A 1 117 ? 2.300 -4.849 -19.068 1.00 76.06 117 HIS A CA 1
ATOM 897 C C . HIS A 1 117 ? 3.721 -5.053 -18.543 1.00 76.06 117 HIS A C 1
ATOM 899 O O . HIS A 1 117 ? 4.602 -5.342 -19.348 1.00 76.06 117 HIS A O 1
ATOM 905 N N . ILE A 1 118 ? 4.005 -4.846 -17.253 1.00 76.19 118 ILE A N 1
ATOM 906 C CA . ILE A 1 118 ? 5.374 -5.022 -16.776 1.00 76.19 118 ILE A CA 1
ATOM 907 C C . ILE A 1 118 ? 5.746 -6.502 -16.825 1.00 76.19 118 ILE A C 1
ATOM 909 O O . ILE A 1 118 ? 4.999 -7.367 -16.381 1.00 76.19 118 ILE A O 1
ATOM 913 N N . ARG A 1 119 ? 6.922 -6.787 -17.375 1.00 71.69 119 ARG A N 1
ATOM 914 C CA . ARG A 1 119 ? 7.508 -8.119 -17.416 1.00 71.69 119 ARG A CA 1
ATOM 915 C C . ARG A 1 119 ? 8.754 -8.158 -16.592 1.00 71.69 119 ARG A C 1
ATOM 917 O O . ARG A 1 119 ? 9.651 -7.385 -16.893 1.00 71.69 119 ARG A O 1
ATOM 924 N N . MET A 1 120 ? 8.851 -9.070 -15.638 1.00 69.38 120 MET A N 1
ATOM 925 C CA . MET A 1 120 ? 10.090 -9.318 -14.908 1.00 69.38 120 MET A CA 1
ATOM 926 C C . MET A 1 120 ? 10.689 -10.662 -15.296 1.00 69.38 120 MET A C 1
ATOM 928 O O . MET A 1 120 ? 9.966 -11.613 -15.583 1.00 69.38 120 MET A O 1
ATOM 932 N N . SER A 1 121 ? 12.019 -10.736 -15.316 1.00 67.69 121 SER A N 1
ATOM 933 C CA . SER A 1 121 ? 12.702 -12.027 -15.388 1.00 67.69 121 SER A CA 1
ATOM 934 C C . SER A 1 121 ? 12.454 -12.789 -14.078 1.00 67.69 121 SER A C 1
ATOM 936 O O . SER A 1 121 ? 12.689 -12.199 -13.021 1.00 67.69 121 SER A O 1
ATOM 938 N N . PRO A 1 122 ? 12.019 -14.064 -14.126 1.00 63.47 122 PRO A N 1
ATOM 939 C CA . PRO A 1 122 ? 11.838 -14.885 -12.925 1.00 63.47 122 PRO A CA 1
ATOM 940 C C . PRO A 1 122 ? 13.127 -15.016 -12.103 1.00 63.47 122 PRO A C 1
ATOM 942 O O . PRO A 1 122 ? 13.112 -14.876 -10.888 1.00 63.47 122 PRO A O 1
ATOM 945 N N . GLU A 1 123 ? 14.258 -15.198 -12.784 1.00 64.00 123 GLU A N 1
ATOM 946 C CA . GLU A 1 123 ? 15.580 -15.343 -12.162 1.00 64.00 123 GLU A CA 1
ATOM 947 C C . GLU A 1 123 ? 16.200 -13.996 -11.764 1.00 64.00 123 GLU A C 1
ATOM 949 O O . GLU A 1 123 ? 16.941 -13.893 -10.791 1.00 64.00 123 GLU A O 1
ATOM 954 N N . HIS A 1 124 ? 15.907 -12.940 -12.529 1.00 68.25 124 HIS A N 1
ATOM 955 C CA . HIS A 1 124 ? 16.522 -11.625 -12.373 1.00 68.25 124 HIS A CA 1
ATOM 956 C C . HIS A 1 124 ? 15.445 -10.552 -12.206 1.00 68.25 124 HIS A C 1
ATOM 958 O O . HIS A 1 124 ? 15.283 -9.691 -13.069 1.00 68.25 124 HIS A O 1
ATOM 964 N N . TRP A 1 125 ? 14.718 -10.574 -11.092 1.00 65.00 125 TRP A N 1
ATOM 965 C CA . TRP A 1 125 ? 13.554 -9.721 -10.796 1.00 65.00 125 TRP A CA 1
ATOM 966 C C . TRP A 1 125 ? 13.784 -8.202 -10.937 1.00 65.00 125 TRP A C 1
ATOM 968 O O . TRP A 1 125 ? 12.856 -7.421 -11.145 1.00 65.00 125 TRP A O 1
ATOM 978 N N . TRP A 1 126 ? 15.032 -7.738 -10.881 1.00 64.62 126 TRP A N 1
ATOM 979 C CA . TRP A 1 126 ? 15.375 -6.343 -11.170 1.00 64.62 126 TRP A CA 1
ATOM 980 C C . TRP A 1 126 ? 15.351 -6.006 -12.665 1.00 64.62 126 TRP A C 1
ATOM 982 O O . TRP A 1 126 ? 15.228 -4.833 -13.033 1.00 64.62 126 TRP A O 1
ATOM 992 N N . ARG A 1 127 ? 15.507 -6.998 -13.548 1.00 64.62 127 ARG A N 1
ATOM 993 C CA . ARG A 1 127 ? 15.328 -6.871 -14.996 1.00 64.62 127 ARG A CA 1
ATOM 994 C C . ARG A 1 127 ? 13.840 -6.915 -15.293 1.00 64.62 127 ARG A C 1
ATOM 996 O O . ARG A 1 127 ? 13.220 -7.972 -15.212 1.00 64.62 127 ARG A O 1
ATOM 1003 N N . TYR A 1 128 ? 13.314 -5.765 -15.694 1.00 69.12 128 TYR A N 1
ATOM 1004 C CA . TYR A 1 128 ? 11.966 -5.666 -16.210 1.00 69.12 128 TYR A CA 1
ATOM 1005 C C . TYR A 1 128 ? 11.919 -4.975 -17.574 1.00 69.12 128 TYR A C 1
ATOM 1007 O O . TYR A 1 128 ? 12.821 -4.212 -17.926 1.00 69.12 128 TYR A O 1
ATOM 1015 N N . GLY A 1 129 ? 10.871 -5.268 -18.336 1.00 67.31 129 GLY A N 1
ATOM 1016 C CA . GLY A 1 129 ? 10.500 -4.615 -19.589 1.00 67.31 129 GLY A CA 1
ATOM 1017 C C . GLY A 1 129 ? 8.983 -4.460 -19.669 1.00 67.31 129 GLY A C 1
ATOM 1018 O O . GLY A 1 129 ? 8.283 -4.820 -18.728 1.00 67.31 129 GLY A O 1
ATOM 1019 N N . PHE A 1 130 ? 8.467 -3.939 -20.779 1.00 68.69 130 PHE A N 1
ATOM 1020 C CA . PHE A 1 130 ? 7.025 -3.870 -21.020 1.00 68.69 130 PHE A CA 1
ATOM 1021 C C . PHE A 1 130 ? 6.634 -4.814 -22.156 1.00 68.69 130 PHE A C 1
ATOM 1023 O O . PHE A 1 130 ? 7.279 -4.847 -23.202 1.00 68.69 130 PHE A O 1
ATOM 1030 N N . ALA A 1 131 ? 5.593 -5.602 -21.919 1.00 63.88 131 ALA A N 1
ATOM 1031 C CA . ALA A 1 131 ? 4.991 -6.515 -22.868 1.00 63.88 131 ALA A CA 1
ATOM 1032 C C . ALA A 1 131 ? 4.226 -5.795 -23.978 1.00 63.88 131 ALA A C 1
ATOM 1034 O O . ALA A 1 131 ? 3.629 -4.744 -23.730 1.00 63.88 131 ALA A O 1
ATOM 1035 N N . GLY A 1 132 ? 4.124 -6.441 -25.144 1.00 59.34 132 GLY A N 1
ATOM 1036 C CA . GLY A 1 132 ? 3.164 -6.047 -26.176 1.00 59.34 132 GLY A CA 1
ATOM 1037 C C . GLY A 1 132 ? 1.717 -6.167 -25.685 1.00 59.34 132 GLY A C 1
ATOM 1038 O O . GLY A 1 132 ? 0.942 -5.231 -25.878 1.00 59.34 132 GLY A O 1
ATOM 1039 N N . ALA A 1 133 ? 1.391 -7.253 -24.973 1.00 60.03 133 ALA A N 1
ATOM 1040 C CA . ALA A 1 133 ? 0.097 -7.467 -24.326 1.00 60.03 133 ALA A CA 1
ATOM 1041 C C . ALA A 1 133 ? 0.248 -8.007 -22.881 1.00 60.03 133 ALA A C 1
ATOM 1043 O O . ALA A 1 133 ? 1.267 -8.632 -22.561 1.00 60.03 133 ALA A O 1
ATOM 1044 N N . PRO A 1 134 ? -0.735 -7.786 -21.982 1.00 59.31 134 PRO A N 1
ATOM 1045 C CA . PRO A 1 134 ? -0.713 -8.360 -20.631 1.00 59.31 134 PRO A CA 1
ATOM 1046 C C . PRO A 1 134 ? -0.733 -9.894 -20.650 1.00 59.31 134 PRO A C 1
ATOM 1048 O O . PRO A 1 134 ? -0.024 -10.517 -19.864 1.00 59.31 134 PRO A O 1
ATOM 1051 N N . SER A 1 135 ? -1.480 -10.478 -21.596 1.00 62.31 135 SER A N 1
ATOM 1052 C CA . SER A 1 135 ? -1.658 -11.922 -21.798 1.00 62.31 135 SER A CA 1
ATOM 1053 C C . SER A 1 135 ? -0.352 -12.687 -21.971 1.00 62.31 135 SER A C 1
ATOM 1055 O O . SER A 1 135 ? -0.265 -13.832 -21.547 1.00 62.31 135 SER A O 1
ATOM 1057 N N . ASP A 1 136 ? 0.703 -12.074 -22.523 1.00 61.34 136 ASP A N 1
ATOM 1058 C CA . ASP A 1 136 ? 1.948 -12.822 -22.714 1.00 61.34 136 ASP A CA 1
ATOM 1059 C C . ASP A 1 136 ? 2.636 -13.118 -21.352 1.00 61.34 136 ASP A C 1
ATOM 1061 O O . ASP A 1 136 ? 3.703 -13.727 -21.333 1.00 61.34 136 ASP A O 1
ATOM 1065 N N . TYR A 1 137 ? 2.142 -12.578 -20.209 1.00 62.78 137 TYR A N 1
ATOM 1066 C CA . TYR A 1 137 ? 2.824 -12.525 -18.897 1.00 62.78 137 TYR A CA 1
ATOM 1067 C C . TYR A 1 137 ? 2.343 -13.612 -17.962 1.00 62.78 137 TYR A C 1
ATOM 1069 O O . TYR A 1 137 ? 1.177 -13.645 -17.592 1.00 62.78 137 TYR A O 1
ATOM 1077 N N . SER A 1 138 ? 3.288 -14.416 -17.477 1.00 61.72 138 SER A N 1
ATOM 1078 C CA . SER A 1 138 ? 3.012 -15.562 -16.612 1.00 61.72 138 SER A CA 1
ATOM 1079 C C . SER A 1 138 ? 2.330 -15.201 -15.291 1.00 61.72 138 SER A C 1
ATOM 1081 O O . SER A 1 138 ? 1.679 -16.047 -14.706 1.00 61.72 138 SER A O 1
ATOM 1083 N N . TYR A 1 139 ? 2.438 -13.964 -14.791 1.00 62.47 139 TYR A N 1
ATOM 1084 C CA . TYR A 1 139 ? 1.735 -13.580 -13.556 1.00 62.47 139 TYR A CA 1
ATOM 1085 C C . TYR A 1 139 ? 0.326 -13.033 -13.796 1.00 62.47 139 TYR A C 1
ATOM 1087 O O . TYR A 1 139 ? -0.415 -12.848 -12.831 1.00 62.47 139 TYR A O 1
ATOM 1095 N N . PHE A 1 140 ? -0.036 -12.719 -15.041 1.00 56.56 140 PHE A N 1
ATOM 1096 C CA . PHE A 1 140 ? -1.392 -12.349 -15.442 1.00 56.56 140 PHE A CA 1
ATOM 1097 C C . PHE A 1 140 ? -1.893 -13.408 -16.429 1.00 56.56 140 PHE A C 1
ATOM 1099 O O . PHE A 1 140 ? -2.242 -13.068 -17.555 1.00 56.56 140 PHE A O 1
ATOM 1106 N N . GLU A 1 141 ? -1.890 -14.688 -16.030 1.00 54.62 141 GLU A N 1
ATOM 1107 C CA . GLU A 1 141 ? -2.448 -15.758 -16.864 1.00 54.62 141 GLU A CA 1
ATOM 1108 C C . GLU A 1 141 ? -3.914 -15.439 -17.188 1.00 54.62 141 GLU A C 1
ATOM 1110 O O . GLU A 1 141 ? -4.821 -15.528 -16.349 1.00 54.62 141 GLU A O 1
ATOM 1115 N N . GLU A 1 142 ? -4.160 -15.049 -18.434 1.00 50.03 142 GLU A N 1
ATOM 1116 C CA . GLU A 1 142 ? -5.477 -15.179 -19.024 1.00 50.03 142 GLU A CA 1
ATOM 1117 C C . GLU A 1 142 ? -5.626 -16.666 -19.341 1.00 50.03 142 GLU A C 1
ATOM 1119 O O . GLU A 1 142 ? -5.112 -17.148 -20.344 1.00 50.03 142 GLU A O 1
ATOM 1124 N N . HIS A 1 143 ? -6.273 -17.432 -18.452 1.00 40.38 143 HIS A N 1
ATOM 1125 C CA . HIS A 1 143 ? -6.761 -18.758 -18.829 1.00 40.38 143 HIS A CA 1
ATOM 1126 C C . HIS A 1 143 ? -7.671 -18.562 -20.043 1.00 40.38 143 HIS A C 1
ATOM 1128 O O . HIS A 1 143 ? -8.819 -18.134 -19.896 1.00 40.38 143 HIS A O 1
ATOM 1134 N N . HIS A 1 144 ? -7.139 -18.812 -21.236 1.00 37.19 144 HIS A N 1
ATOM 1135 C CA . HIS A 1 144 ? -7.935 -18.945 -22.435 1.00 37.19 144 HIS A CA 1
ATOM 1136 C C . HIS A 1 144 ? -8.939 -20.065 -22.153 1.00 37.19 144 HIS A C 1
ATOM 1138 O O . HIS A 1 144 ? -8.547 -21.204 -21.899 1.00 37.19 144 HIS A O 1
ATOM 1144 N N . ALA A 1 145 ? -10.232 -19.750 -22.157 1.00 30.75 145 ALA A N 1
ATOM 1145 C CA . ALA A 1 145 ? -11.220 -20.772 -22.454 1.00 30.75 145 ALA A CA 1
ATOM 1146 C C . ALA A 1 145 ? -10.957 -21.159 -23.914 1.00 30.75 145 ALA A C 1
ATOM 1148 O O . ALA A 1 145 ? -11.351 -20.440 -24.829 1.00 30.75 145 ALA A O 1
ATOM 1149 N N . VAL A 1 146 ? -10.146 -22.195 -24.125 1.00 29.41 146 VAL A N 1
ATOM 1150 C CA . VAL A 1 146 ? -9.894 -22.720 -25.463 1.00 29.41 146 VAL A CA 1
ATOM 1151 C C . VAL A 1 146 ? -11.077 -23.618 -25.787 1.00 29.41 146 VAL A C 1
ATOM 1153 O O . VAL A 1 146 ? -11.098 -24.786 -25.405 1.00 29.41 146 VAL A O 1
ATOM 1156 N N . ASP A 1 147 ? -12.078 -23.066 -26.466 1.00 26.16 147 ASP A N 1
ATOM 1157 C CA . ASP A 1 147 ? -12.964 -23.896 -27.271 1.00 26.16 147 ASP A CA 1
ATOM 1158 C C . ASP A 1 147 ? -12.107 -24.468 -28.407 1.00 26.16 147 ASP A C 1
ATOM 1160 O O . ASP A 1 147 ? -11.667 -23.753 -29.310 1.00 26.16 147 ASP A O 1
ATOM 1164 N N . ILE A 1 148 ? -11.791 -25.760 -28.310 1.00 28.47 148 ILE A N 1
ATOM 1165 C CA . ILE A 1 148 ? -11.114 -26.503 -29.371 1.00 28.47 148 ILE A CA 1
ATOM 1166 C C . ILE A 1 148 ? -12.117 -26.638 -30.518 1.00 28.47 148 ILE A C 1
ATOM 1168 O O . ILE A 1 148 ? -13.033 -27.456 -30.453 1.00 28.47 148 ILE A O 1
ATOM 1172 N N . VAL A 1 149 ? -11.937 -25.850 -31.576 1.00 26.59 149 VAL A N 1
ATOM 1173 C CA . VAL A 1 149 ? -12.572 -26.108 -32.871 1.00 26.59 149 VAL A CA 1
ATOM 1174 C C . VAL A 1 149 ? -11.475 -26.589 -33.822 1.00 26.59 149 VAL A C 1
ATOM 1176 O O . VAL A 1 149 ? -10.488 -25.870 -34.001 1.00 26.59 149 VAL A O 1
ATOM 1179 N N . PRO A 1 150 ? -11.581 -27.796 -34.404 1.00 27.19 150 PRO A N 1
ATOM 1180 C CA . PRO A 1 150 ? -10.568 -28.298 -35.318 1.00 27.19 150 PRO A CA 1
ATOM 1181 C C . PRO A 1 150 ? -10.691 -27.541 -36.641 1.00 27.19 150 PRO A C 1
ATOM 1183 O O . PRO A 1 150 ? -11.774 -27.489 -37.223 1.00 27.19 150 PRO A O 1
ATOM 1186 N N . VAL A 1 151 ? -9.593 -26.958 -37.123 1.00 28.12 151 VAL A N 1
ATOM 1187 C CA . VAL A 1 151 ? -9.541 -26.405 -38.480 1.00 28.12 151 VAL A CA 1
ATOM 1188 C C . VAL A 1 151 ? -8.517 -27.184 -39.285 1.00 28.12 151 VAL A C 1
ATOM 1190 O O . VAL A 1 151 ? -7.381 -27.381 -38.858 1.00 28.12 151 VAL A O 1
ATOM 1193 N N . ALA A 1 152 ? -9.029 -27.671 -40.410 1.00 28.28 152 ALA A N 1
ATOM 1194 C CA . ALA A 1 152 ? -8.426 -28.561 -41.375 1.00 28.28 152 ALA A CA 1
ATOM 1195 C C . ALA A 1 152 ? -7.122 -28.029 -41.983 1.00 28.28 152 ALA A C 1
ATOM 1197 O O . ALA A 1 152 ? -6.870 -26.826 -42.039 1.00 28.28 152 ALA A O 1
ATOM 1198 N N . GLU A 1 153 ? -6.330 -28.994 -42.436 1.00 31.88 153 GLU A N 1
ATOM 1199 C CA . GLU A 1 153 ? -5.101 -28.863 -43.207 1.00 31.88 153 GLU A CA 1
ATOM 1200 C C . GLU A 1 153 ? -5.286 -27.951 -44.427 1.00 31.88 153 GLU A C 1
ATOM 1202 O O . GLU A 1 153 ? -6.192 -28.179 -45.220 1.00 31.88 153 GLU A O 1
ATOM 1207 N N . GLU A 1 154 ? -4.389 -26.978 -44.612 1.00 28.55 154 GLU A N 1
ATOM 1208 C CA . GLU A 1 154 ? -3.898 -26.620 -45.948 1.00 28.55 154 GLU A CA 1
ATOM 1209 C C . GLU A 1 154 ? -2.555 -25.864 -45.885 1.00 28.55 154 GLU A C 1
ATOM 1211 O O . GLU A 1 154 ? -2.445 -24.717 -45.458 1.00 28.55 154 GLU A O 1
ATOM 1216 N N . GLU A 1 155 ? -1.539 -26.621 -46.297 1.00 28.08 155 GLU A N 1
ATOM 1217 C CA . GLU A 1 155 ? -0.386 -26.296 -47.143 1.00 28.08 155 GLU A CA 1
ATOM 1218 C C . GLU A 1 155 ? 0.692 -25.271 -46.738 1.00 28.08 155 GLU A C 1
ATOM 1220 O O . GLU A 1 155 ? 0.545 -24.049 -46.712 1.00 28.08 155 GLU A O 1
ATOM 1225 N N . ALA A 1 156 ? 1.873 -25.868 -46.564 1.00 27.61 156 ALA A N 1
ATOM 1226 C CA . ALA A 1 156 ? 3.196 -25.293 -46.453 1.00 27.61 156 ALA A CA 1
ATOM 1227 C C . ALA A 1 156 ? 3.745 -24.744 -47.783 1.00 27.61 156 ALA A C 1
ATOM 1229 O O . ALA A 1 156 ? 3.514 -25.305 -48.851 1.00 27.61 156 ALA A O 1
ATOM 1230 N N . LYS A 1 157 ? 4.607 -23.727 -47.667 1.00 25.23 157 LYS A N 1
ATOM 1231 C CA . LYS A 1 157 ? 5.817 -23.532 -48.490 1.00 25.23 157 LYS A CA 1
ATOM 1232 C C . LYS A 1 157 ? 6.919 -23.059 -47.526 1.00 25.23 157 LYS A C 1
ATOM 1234 O O . LYS A 1 157 ? 6.732 -22.037 -46.873 1.00 25.23 157 LYS A O 1
ATOM 1239 N N . GLU A 1 158 ? 7.857 -23.931 -47.131 1.00 26.73 158 GLU A N 1
ATOM 1240 C CA . GLU A 1 158 ? 9.206 -24.116 -47.731 1.00 26.73 158 GLU A CA 1
ATOM 1241 C C . GLU A 1 158 ? 9.991 -22.788 -47.807 1.00 26.73 158 GLU A C 1
ATOM 1243 O O . GLU A 1 158 ? 9.494 -21.819 -48.369 1.00 26.73 158 GLU A O 1
ATOM 1248 N N . ASN A 1 159 ? 11.194 -22.586 -47.257 1.00 26.69 159 ASN A N 1
ATOM 1249 C CA . ASN A 1 159 ? 12.366 -23.413 -46.917 1.00 26.69 159 ASN A CA 1
ATOM 1250 C C . ASN A 1 159 ? 13.110 -22.704 -45.744 1.00 26.69 159 ASN A C 1
ATOM 1252 O O . ASN A 1 159 ? 12.795 -21.557 -45.440 1.00 26.69 159 ASN A O 1
ATOM 1256 N N . GLU A 1 160 ? 14.092 -23.224 -45.008 1.00 26.19 160 GLU A N 1
ATOM 1257 C CA . GLU A 1 160 ? 15.098 -24.251 -45.266 1.00 26.19 160 GLU A CA 1
ATOM 1258 C C . GLU A 1 160 ? 15.719 -24.641 -43.908 1.00 26.19 160 GLU A C 1
ATOM 1260 O O . GLU A 1 160 ? 15.967 -23.786 -43.053 1.00 26.19 160 GLU A O 1
ATOM 1265 N N . VAL A 1 161 ? 15.945 -25.936 -43.713 1.00 26.86 161 VAL A N 1
ATOM 1266 C CA . VAL A 1 161 ? 16.591 -26.558 -42.551 1.00 26.86 161 VAL A CA 1
ATOM 1267 C C . VAL A 1 161 ? 18.093 -26.611 -42.799 1.00 26.86 161 VAL A C 1
ATOM 1269 O O . VAL A 1 161 ? 18.476 -27.140 -43.835 1.00 26.86 161 VAL A O 1
ATOM 1272 N N . ILE A 1 162 ? 18.936 -26.200 -41.841 1.00 26.80 162 ILE A N 1
ATOM 1273 C CA . ILE A 1 162 ? 20.253 -26.838 -41.669 1.00 26.80 162 ILE A CA 1
ATOM 1274 C C . ILE A 1 162 ? 20.565 -27.018 -40.176 1.00 26.80 162 ILE A C 1
ATOM 1276 O O . ILE A 1 162 ? 20.571 -26.073 -39.387 1.00 26.80 162 ILE A O 1
ATOM 1280 N N . ASP A 1 163 ? 20.775 -28.290 -39.859 1.00 25.80 163 ASP A N 1
ATOM 1281 C CA . ASP A 1 163 ? 21.083 -28.963 -38.601 1.00 25.80 163 ASP A CA 1
ATOM 1282 C C . ASP A 1 163 ? 22.472 -28.593 -38.029 1.00 25.80 163 ASP A C 1
ATOM 1284 O O . ASP A 1 163 ? 23.418 -28.331 -38.774 1.00 25.80 163 ASP A O 1
ATOM 1288 N N . LEU A 1 164 ? 22.598 -28.579 -36.698 1.00 26.80 164 LEU A N 1
ATOM 1289 C CA . LEU A 1 164 ? 23.844 -28.331 -35.965 1.00 26.80 164 LEU A CA 1
ATOM 1290 C C . LEU A 1 164 ? 24.121 -29.502 -35.020 1.00 26.80 164 LEU A C 1
ATOM 1292 O O . LEU A 1 164 ? 23.681 -29.493 -33.871 1.00 26.80 164 LEU A O 1
ATOM 1296 N N . THR A 1 165 ? 24.937 -30.456 -35.464 1.00 25.23 165 THR A N 1
ATOM 1297 C CA . THR A 1 165 ? 25.690 -31.343 -34.568 1.00 25.23 165 THR A CA 1
ATOM 1298 C C . THR A 1 165 ? 27.102 -31.566 -35.115 1.00 25.23 165 THR A C 1
ATOM 1300 O O . THR A 1 165 ? 27.286 -31.764 -36.313 1.00 25.23 165 THR A O 1
ATOM 1303 N N . GLY A 1 166 ? 28.117 -31.506 -34.245 1.00 25.61 166 GLY A N 1
ATOM 1304 C CA . GLY A 1 166 ? 29.488 -31.896 -34.593 1.00 25.61 166 GLY A CA 1
ATOM 1305 C C . GLY A 1 166 ? 30.573 -31.200 -33.773 1.00 25.61 166 GLY A C 1
ATOM 1306 O O . GLY A 1 166 ? 30.726 -29.988 -33.847 1.00 25.61 166 GLY A O 1
ATOM 1307 N N . GLU A 1 167 ? 31.312 -31.977 -32.990 1.00 24.62 167 GLU A N 1
ATOM 1308 C CA . GLU A 1 167 ? 32.233 -31.570 -31.927 1.00 24.62 167 GLU A CA 1
ATOM 1309 C C . GLU A 1 167 ? 33.692 -31.290 -32.383 1.00 24.62 167 GLU A C 1
ATOM 1311 O O . GLU A 1 167 ? 34.108 -31.652 -33.476 1.00 24.62 167 GLU A O 1
ATOM 1316 N N . ALA A 1 168 ? 34.425 -30.617 -31.482 1.00 25.17 168 ALA A N 1
ATOM 1317 C CA . ALA A 1 168 ? 35.876 -30.465 -31.228 1.00 25.17 168 ALA A CA 1
ATOM 1318 C C . ALA A 1 168 ? 36.992 -31.080 -32.137 1.00 25.17 168 ALA A C 1
ATOM 1320 O O . ALA A 1 168 ? 36.957 -32.266 -32.424 1.00 25.17 168 ALA A O 1
ATOM 1321 N N . SER A 1 169 ? 38.039 -30.245 -32.393 1.00 25.70 169 SER A N 1
ATOM 1322 C CA . SER A 1 169 ? 39.545 -30.403 -32.427 1.00 25.70 169 SER A CA 1
ATOM 1323 C C . SER A 1 169 ? 40.232 -31.720 -32.897 1.00 25.70 169 SER A C 1
ATOM 1325 O O . SER A 1 169 ? 39.632 -32.763 -32.665 1.00 25.70 169 SER A O 1
ATOM 1327 N N . PRO A 1 170 ? 41.516 -31.770 -33.399 1.00 32.53 170 PRO A N 1
ATOM 1328 C CA . PRO A 1 170 ? 42.692 -30.922 -33.050 1.00 32.53 170 PRO A CA 1
ATOM 1329 C C . PRO A 1 170 ? 43.790 -30.600 -34.131 1.00 32.53 170 PRO A C 1
ATOM 1331 O O . PRO A 1 170 ? 43.810 -31.157 -35.220 1.00 32.53 170 PRO A O 1
ATOM 1334 N N . ASP A 1 171 ? 44.698 -29.675 -33.754 1.00 23.06 171 ASP A N 1
ATOM 1335 C CA . ASP A 1 171 ? 46.150 -29.452 -34.037 1.00 23.06 171 ASP A CA 1
ATOM 1336 C C . ASP A 1 171 ? 46.828 -29.592 -35.435 1.00 23.06 171 ASP A C 1
ATOM 1338 O O . ASP A 1 171 ? 46.849 -30.666 -36.024 1.00 23.06 171 ASP A O 1
ATOM 1342 N N . ALA A 1 172 ? 47.564 -28.535 -35.868 1.00 25.39 172 ALA A N 1
ATOM 1343 C CA . ALA A 1 172 ? 49.053 -28.476 -35.994 1.00 25.39 172 ALA A CA 1
ATOM 1344 C C . ALA A 1 172 ? 49.624 -27.516 -37.094 1.00 25.39 172 ALA A C 1
ATOM 1346 O O . ALA A 1 172 ? 49.398 -27.692 -38.284 1.00 25.39 172 ALA A O 1
ATOM 1347 N N . ALA A 1 173 ? 50.420 -26.537 -36.627 1.00 23.50 173 ALA A N 1
ATOM 1348 C CA . ALA A 1 173 ? 51.630 -25.854 -37.155 1.00 23.50 173 ALA A CA 1
ATOM 1349 C C . ALA A 1 173 ? 51.913 -25.610 -38.668 1.00 23.50 173 ALA A C 1
ATOM 1351 O O . ALA A 1 173 ? 52.153 -26.553 -39.410 1.00 23.50 173 ALA A O 1
ATOM 1352 N N . SER A 1 174 ? 52.147 -24.332 -39.045 1.00 25.27 174 SER A N 1
ATOM 1353 C CA . SER A 1 174 ? 53.465 -23.788 -39.495 1.00 25.27 174 SER A CA 1
ATOM 1354 C C . SER A 1 174 ? 53.383 -22.324 -40.000 1.00 25.27 174 SER A C 1
ATOM 1356 O O . SER A 1 174 ? 52.527 -22.003 -40.819 1.00 25.27 174 SER A O 1
ATOM 1358 N N . GLU A 1 175 ? 54.303 -21.464 -39.544 1.00 24.44 175 GLU A N 1
ATOM 1359 C CA . GLU A 1 175 ? 54.635 -20.100 -40.041 1.00 24.44 175 GLU A CA 1
ATOM 1360 C C . GLU A 1 175 ? 55.679 -20.167 -41.200 1.00 24.44 175 GLU A C 1
ATOM 1362 O O . GLU A 1 175 ? 56.319 -21.221 -41.284 1.00 24.44 175 GLU A O 1
ATOM 1367 N N . PRO A 1 176 ? 55.912 -19.142 -42.083 1.00 34.47 176 PRO A N 1
ATOM 1368 C CA . PRO A 1 176 ? 56.278 -17.761 -41.693 1.00 34.47 176 PRO A CA 1
ATOM 1369 C C . PRO A 1 176 ? 55.917 -16.550 -42.610 1.00 34.47 176 PRO A C 1
ATOM 1371 O O . PRO A 1 176 ? 55.634 -16.661 -43.796 1.00 34.47 176 PRO A O 1
ATOM 1374 N N . GLU A 1 177 ? 56.053 -15.375 -41.975 1.00 22.72 177 GLU A N 1
ATOM 1375 C CA . GLU A 1 177 ? 56.545 -14.055 -42.440 1.00 22.72 177 GLU A CA 1
ATOM 1376 C C . GLU A 1 177 ? 55.772 -13.061 -43.356 1.00 22.72 177 GLU A C 1
ATOM 1378 O O . GLU A 1 177 ? 55.235 -13.367 -44.414 1.00 22.72 177 GLU A O 1
ATOM 1383 N N . ALA A 1 178 ? 55.934 -11.786 -42.939 1.00 25.91 178 ALA A N 1
ATOM 1384 C CA . ALA A 1 178 ? 55.915 -10.496 -43.657 1.00 25.91 178 ALA A CA 1
ATOM 1385 C C . ALA A 1 178 ? 54.613 -9.643 -43.741 1.00 25.91 178 ALA A C 1
ATOM 1387 O O . ALA A 1 178 ? 53.712 -9.834 -44.549 1.00 25.91 178 ALA A O 1
ATOM 1388 N N . ASN A 1 179 ? 54.611 -8.579 -42.923 1.00 24.89 179 ASN A N 1
ATOM 1389 C CA . ASN A 1 179 ? 53.758 -7.368 -42.894 1.00 24.89 179 ASN A CA 1
ATOM 1390 C C . ASN A 1 179 ? 54.169 -6.398 -44.049 1.00 24.89 179 ASN A C 1
ATOM 1392 O O . ASN A 1 179 ? 55.360 -6.390 -44.360 1.00 24.89 179 ASN A O 1
ATOM 1396 N N . PRO A 1 180 ? 53.317 -5.516 -44.647 1.00 33.41 180 PRO A N 1
ATOM 1397 C CA . PRO A 1 180 ? 52.774 -4.346 -43.945 1.00 33.41 180 PRO A CA 1
ATOM 1398 C C . PRO A 1 180 ? 51.333 -3.895 -44.298 1.00 33.41 180 PRO A C 1
ATOM 1400 O O . PRO A 1 180 ? 50.970 -3.683 -45.447 1.00 33.41 180 PRO A O 1
ATOM 1403 N N . LYS A 1 181 ? 50.596 -3.519 -43.243 1.00 25.97 181 LYS A N 1
ATOM 1404 C CA . LYS A 1 181 ? 49.730 -2.318 -43.154 1.00 25.97 181 LYS A CA 1
ATOM 1405 C C . LYS A 1 181 ? 48.581 -2.157 -44.173 1.00 25.97 181 LYS A C 1
ATOM 1407 O O . LYS A 1 181 ? 48.704 -1.409 -45.134 1.00 25.97 181 LYS A O 1
ATOM 1412 N N . THR A 1 182 ? 47.372 -2.555 -43.772 1.00 29.25 182 THR A N 1
ATOM 1413 C CA . THR A 1 182 ? 46.170 -1.709 -43.943 1.00 29.25 182 THR A CA 1
ATOM 1414 C C . THR A 1 182 ? 45.244 -1.848 -42.731 1.00 29.25 182 THR A C 1
ATOM 1416 O O . THR A 1 182 ? 44.876 -2.936 -42.300 1.00 29.25 182 THR A O 1
ATOM 1419 N N . LYS A 1 183 ? 44.902 -0.713 -42.110 1.00 29.47 183 LYS A N 1
ATOM 1420 C CA . LYS A 1 183 ? 43.961 -0.640 -40.987 1.00 29.47 183 LYS A CA 1
ATOM 1421 C C . LYS A 1 183 ? 42.536 -0.631 -41.541 1.00 29.47 183 LYS A C 1
ATOM 1423 O O . LYS A 1 183 ? 42.072 0.415 -41.980 1.00 29.47 183 LYS A O 1
ATOM 1428 N N . ALA A 1 184 ? 41.819 -1.743 -41.425 1.00 27.66 184 ALA A N 1
ATOM 1429 C CA . ALA A 1 184 ? 40.362 -1.769 -41.521 1.00 27.66 184 ALA A CA 1
ATOM 1430 C C . ALA A 1 184 ? 39.806 -2.519 -40.303 1.00 27.66 184 ALA A C 1
ATOM 1432 O O . ALA A 1 184 ? 39.830 -3.742 -40.229 1.00 27.66 184 ALA A O 1
ATOM 1433 N N . LYS A 1 185 ? 39.341 -1.772 -39.293 1.00 26.12 185 LYS A N 1
ATOM 1434 C CA . LYS A 1 185 ? 38.623 -2.341 -38.146 1.00 26.12 185 LYS A CA 1
ATOM 1435 C C . LYS A 1 185 ? 37.246 -2.813 -38.623 1.00 26.12 185 LYS A C 1
ATOM 1437 O O . LYS A 1 185 ? 36.310 -2.017 -38.675 1.00 26.12 185 LYS A O 1
ATOM 1442 N N . ALA A 1 186 ? 37.121 -4.097 -38.949 1.00 27.44 186 ALA A N 1
ATOM 1443 C CA . ALA A 1 186 ? 35.831 -4.756 -39.104 1.00 27.44 186 ALA A CA 1
ATOM 1444 C C . ALA A 1 186 ? 35.138 -4.808 -37.733 1.00 27.44 186 ALA A C 1
ATOM 1446 O O . ALA A 1 186 ? 35.541 -5.515 -36.811 1.00 27.44 186 ALA A O 1
ATOM 1447 N N . LYS A 1 187 ? 34.115 -3.971 -37.575 1.00 25.73 187 LYS A N 1
ATOM 1448 C CA . LYS A 1 187 ? 33.258 -3.909 -36.395 1.00 25.73 187 LYS A CA 1
ATOM 1449 C C . LYS A 1 187 ? 32.239 -5.041 -36.516 1.00 25.73 187 LYS A C 1
ATOM 1451 O O . LYS A 1 187 ? 31.239 -4.876 -37.210 1.00 25.73 187 LYS A O 1
ATOM 1456 N N . ALA A 1 188 ? 32.484 -6.175 -35.862 1.00 29.36 188 ALA A N 1
ATOM 1457 C CA . ALA A 1 188 ? 31.471 -7.213 -35.706 1.00 29.36 188 ALA A CA 1
ATOM 1458 C C . ALA A 1 188 ? 30.278 -6.612 -34.939 1.00 29.36 188 ALA A C 1
ATOM 1460 O O . ALA A 1 188 ? 30.340 -6.356 -33.735 1.00 29.36 188 ALA A O 1
ATOM 1461 N N . LYS A 1 189 ? 29.205 -6.290 -35.670 1.00 28.28 189 LYS A N 1
ATOM 1462 C CA . LYS A 1 189 ? 27.907 -5.919 -35.107 1.00 28.28 189 LYS A CA 1
ATOM 1463 C C . LYS A 1 189 ? 27.310 -7.187 -34.504 1.00 28.28 189 LYS A C 1
ATOM 1465 O O . LYS A 1 189 ? 26.645 -7.943 -35.201 1.00 28.28 189 LYS A O 1
ATOM 1470 N N . GLY A 1 190 ? 27.528 -7.401 -33.209 1.00 28.11 190 GLY A N 1
ATOM 1471 C CA . GLY A 1 190 ? 26.640 -8.264 -32.440 1.00 28.11 190 GLY A CA 1
ATOM 1472 C C . GLY A 1 190 ? 25.219 -7.736 -32.618 1.00 28.11 190 GLY A C 1
ATOM 1473 O O . GLY A 1 190 ? 24.958 -6.563 -32.328 1.00 28.11 190 GLY A O 1
ATOM 1474 N N . ALA A 1 191 ? 24.337 -8.564 -33.172 1.00 28.73 191 ALA A N 1
ATOM 1475 C CA . ALA A 1 191 ? 22.925 -8.266 -33.340 1.00 28.73 191 ALA A CA 1
ATOM 1476 C C . ALA A 1 191 ? 22.287 -8.146 -31.950 1.00 28.73 191 ALA A C 1
ATOM 1478 O O . ALA A 1 191 ? 21.759 -9.097 -31.384 1.00 28.73 191 ALA A O 1
ATOM 1479 N N . GLY A 1 192 ? 22.409 -6.964 -31.349 1.00 26.22 192 GLY A N 1
ATOM 1480 C CA . GLY A 1 192 ? 21.698 -6.631 -30.131 1.00 26.22 192 GLY A CA 1
ATOM 1481 C C . GLY A 1 192 ? 20.208 -6.648 -30.432 1.00 26.22 192 GLY A C 1
ATOM 1482 O O . GLY A 1 192 ? 19.758 -5.916 -31.314 1.00 26.22 192 GLY A O 1
ATOM 1483 N N . LEU A 1 193 ? 19.446 -7.451 -29.686 1.00 26.62 193 LEU A N 1
ATOM 1484 C CA . LEU A 1 193 ? 17.998 -7.303 -29.608 1.00 26.62 193 LEU A CA 1
ATOM 1485 C C . LEU A 1 193 ? 17.693 -5.834 -29.274 1.00 26.62 193 LEU A C 1
ATOM 1487 O O . LEU A 1 193 ? 17.953 -5.347 -28.168 1.00 26.62 193 LEU A O 1
ATOM 1491 N N . VAL A 1 194 ? 17.172 -5.107 -30.254 1.00 26.47 194 VAL A N 1
ATOM 1492 C CA . VAL A 1 194 ? 16.574 -3.797 -30.039 1.00 26.47 194 VAL A CA 1
ATOM 1493 C C . VAL A 1 194 ? 15.145 -4.075 -29.595 1.00 26.47 194 VAL A C 1
ATOM 1495 O O . VAL A 1 194 ? 14.301 -4.436 -30.411 1.00 26.47 194 VAL A O 1
ATOM 1498 N N . LEU A 1 195 ? 14.874 -3.933 -28.295 1.00 33.06 195 LEU A N 1
ATOM 1499 C CA . LEU A 1 195 ? 13.507 -3.796 -27.790 1.00 33.06 195 LEU A CA 1
ATOM 1500 C C . LEU A 1 195 ? 12.938 -2.518 -28.407 1.00 33.06 195 LEU A C 1
ATOM 1502 O O . LEU A 1 195 ? 13.206 -1.406 -27.957 1.00 33.06 195 LEU A O 1
ATOM 1506 N N . ARG A 1 196 ? 12.241 -2.682 -29.529 1.00 27.75 196 ARG A N 1
ATOM 1507 C CA . ARG A 1 196 ? 11.580 -1.594 -30.232 1.00 27.75 196 ARG A CA 1
ATOM 1508 C C . ARG A 1 196 ? 10.330 -1.252 -29.429 1.00 27.75 196 ARG A C 1
ATOM 1510 O O . ARG A 1 196 ? 9.400 -2.051 -29.384 1.00 27.75 196 ARG A O 1
ATOM 1517 N N . GLU A 1 197 ? 10.323 -0.086 -28.788 1.00 34.50 197 GLU A N 1
ATOM 1518 C CA . GLU A 1 197 ? 9.131 0.475 -28.148 1.00 34.50 197 GLU A CA 1
ATOM 1519 C C . GLU A 1 197 ? 8.038 0.629 -29.221 1.00 34.50 197 GLU A C 1
ATOM 1521 O O . GLU A 1 197 ? 8.054 1.556 -30.034 1.00 34.50 197 GLU A O 1
ATOM 1526 N N . ARG A 1 198 ? 7.117 -0.337 -29.293 1.00 34.50 198 ARG A N 1
ATOM 1527 C CA . ARG A 1 198 ? 5.854 -0.178 -30.016 1.00 34.50 198 ARG A CA 1
ATOM 1528 C C . ARG A 1 198 ? 4.882 0.540 -29.077 1.00 34.50 198 ARG A C 1
ATOM 1530 O O . ARG A 1 198 ? 4.830 0.190 -27.899 1.00 34.50 198 ARG A O 1
ATOM 1537 N N . PRO A 1 199 ? 4.127 1.540 -29.562 1.00 38.25 199 PRO A N 1
ATOM 1538 C CA . PRO A 1 199 ? 3.180 2.255 -28.724 1.00 38.25 199 PRO A CA 1
ATOM 1539 C C . PRO A 1 199 ? 2.141 1.271 -28.178 1.00 38.25 199 PRO A C 1
ATOM 1541 O O . PRO A 1 199 ? 1.553 0.499 -28.935 1.00 38.25 199 PRO A O 1
ATOM 1544 N N . LEU A 1 200 ? 1.960 1.319 -26.858 1.00 47.59 200 LEU A N 1
ATOM 1545 C CA . LEU A 1 200 ? 0.998 0.569 -26.055 1.00 47.59 200 LEU A CA 1
ATOM 1546 C C . LEU A 1 200 ? -0.424 0.816 -26.604 1.00 47.59 200 LEU A C 1
ATOM 1548 O O . LEU A 1 200 ? -1.066 1.801 -26.254 1.00 47.59 200 LEU A O 1
ATOM 1552 N N . ARG A 1 201 ? -0.876 0.004 -27.565 1.00 43.41 201 ARG A N 1
ATOM 1553 C CA . ARG A 1 201 ? -2.192 0.156 -28.220 1.00 43.41 201 ARG A CA 1
ATOM 1554 C C . ARG A 1 201 ? -3.125 -1.038 -28.023 1.00 43.41 201 ARG A C 1
ATOM 1556 O O . ARG A 1 201 ? -4.263 -0.972 -28.474 1.00 43.41 201 ARG A O 1
ATOM 1563 N N . ALA A 1 202 ? -2.688 -2.096 -27.343 1.00 54.34 202 ALA A N 1
ATOM 1564 C CA . ALA A 1 202 ? -3.617 -3.109 -26.859 1.00 54.34 202 ALA A CA 1
ATOM 1565 C C . ALA A 1 202 ? -4.358 -2.535 -25.645 1.00 54.34 202 ALA A C 1
ATOM 1567 O O . ALA A 1 202 ? -3.727 -2.130 -24.669 1.00 54.34 202 ALA A O 1
ATOM 1568 N N . SER A 1 203 ? -5.685 -2.451 -25.730 1.00 61.78 203 SER A N 1
ATOM 1569 C CA . SER A 1 203 ? -6.519 -2.105 -24.580 1.00 61.78 203 SER A CA 1
ATOM 1570 C C . SER A 1 203 ? -6.291 -3.135 -23.472 1.00 61.78 203 SER A C 1
ATOM 1572 O O . SER A 1 203 ? -6.296 -4.337 -23.737 1.00 61.78 203 SER A O 1
ATOM 1574 N N . LEU A 1 204 ? -6.071 -2.672 -22.241 1.00 67.50 204 LEU A N 1
ATOM 1575 C CA . LEU A 1 204 ? -5.978 -3.549 -21.077 1.00 67.50 204 LEU A CA 1
ATOM 1576 C C . LEU A 1 204 ? -7.304 -4.288 -20.895 1.00 67.50 204 LEU A C 1
ATOM 1578 O O . LEU A 1 204 ? -8.358 -3.650 -20.863 1.00 67.50 204 LEU A O 1
ATOM 1582 N N . SER A 1 205 ? -7.262 -5.612 -20.723 1.00 76.50 205 SER A N 1
ATOM 1583 C CA . SER A 1 205 ? -8.464 -6.338 -20.319 1.00 76.50 205 SER A CA 1
ATOM 1584 C C . SER A 1 205 ? -8.899 -5.853 -18.932 1.00 76.50 205 SER A C 1
ATOM 1586 O O . SER A 1 205 ? -8.069 -5.533 -18.070 1.00 76.50 205 SER A O 1
ATOM 1588 N N . ALA A 1 206 ? -10.214 -5.788 -18.702 1.00 78.19 206 ALA A N 1
ATOM 1589 C CA . ALA A 1 206 ? -10.757 -5.390 -17.404 1.00 78.19 206 ALA A CA 1
ATOM 1590 C C . ALA A 1 206 ? -10.192 -6.275 -16.280 1.00 78.19 206 ALA A C 1
ATOM 1592 O O . ALA A 1 206 ? -9.846 -5.780 -15.214 1.00 78.19 206 ALA A O 1
ATOM 1593 N N . ARG A 1 207 ? -9.994 -7.570 -16.561 1.00 78.56 207 ARG A N 1
ATOM 1594 C CA . ARG A 1 207 ? -9.415 -8.541 -15.630 1.00 78.56 207 ARG A CA 1
ATOM 1595 C C . ARG A 1 207 ? -7.971 -8.211 -15.251 1.00 78.56 207 ARG A C 1
ATOM 1597 O O . ARG A 1 207 ? -7.665 -8.192 -14.061 1.00 78.56 207 ARG A O 1
ATOM 1604 N N . SER A 1 208 ? -7.088 -7.945 -16.218 1.00 78.81 208 SER A N 1
ATOM 1605 C CA . SER A 1 208 ? -5.690 -7.599 -15.918 1.00 78.81 208 SER A CA 1
ATOM 1606 C C . SER A 1 208 ? -5.589 -6.292 -15.135 1.00 78.81 208 SER A C 1
ATOM 1608 O O . SER A 1 208 ? -4.771 -6.181 -14.223 1.00 78.81 208 SER A O 1
ATOM 1610 N N . MET A 1 209 ? -6.447 -5.316 -15.447 1.00 81.88 209 MET A N 1
ATOM 1611 C CA . MET A 1 209 ? -6.530 -4.071 -14.686 1.00 81.88 209 MET A CA 1
ATOM 1612 C C . MET A 1 209 ? -7.020 -4.314 -13.253 1.00 81.88 209 MET A C 1
ATOM 1614 O O . MET A 1 209 ? -6.398 -3.823 -12.313 1.00 81.88 209 MET A O 1
ATOM 1618 N N . SER A 1 210 ? -8.082 -5.103 -13.068 1.00 83.62 210 SER A N 1
ATOM 1619 C CA . SER A 1 210 ? -8.594 -5.466 -11.743 1.00 83.62 210 SER A CA 1
ATOM 1620 C C . SER A 1 210 ? -7.550 -6.194 -10.899 1.00 83.62 210 SER A C 1
ATOM 1622 O O . SER A 1 210 ? -7.395 -5.875 -9.726 1.00 83.62 210 SER A O 1
ATOM 1624 N N . GLU A 1 211 ? -6.797 -7.130 -11.478 1.00 83.88 211 GLU A N 1
ATOM 1625 C CA . GLU A 1 211 ? -5.758 -7.864 -10.749 1.00 83.88 211 GLU A CA 1
ATOM 1626 C C . GLU A 1 211 ? -4.569 -6.965 -10.377 1.00 83.88 211 GLU A C 1
ATOM 1628 O O . GLU A 1 211 ? -4.080 -7.023 -9.248 1.00 83.88 211 GLU A O 1
ATOM 1633 N N . ALA A 1 212 ? -4.131 -6.092 -11.288 1.00 86.00 212 ALA A N 1
ATOM 1634 C CA . ALA A 1 212 ? -3.096 -5.102 -10.996 1.00 86.00 212 ALA A CA 1
ATOM 1635 C C . ALA A 1 212 ? -3.512 -4.163 -9.857 1.00 86.00 212 ALA A C 1
ATOM 1637 O O . ALA A 1 212 ? -2.734 -3.936 -8.929 1.00 86.00 212 ALA A O 1
ATOM 1638 N N . LEU A 1 213 ? -4.755 -3.671 -9.891 1.00 86.75 213 LEU A N 1
ATOM 1639 C CA . LEU A 1 213 ? -5.318 -2.855 -8.819 1.00 86.75 213 LEU A CA 1
ATOM 1640 C C . LEU A 1 213 ? -5.410 -3.641 -7.511 1.00 86.75 213 LEU A C 1
ATOM 1642 O O . LEU A 1 213 ? -4.997 -3.123 -6.484 1.00 86.75 213 LEU A O 1
ATOM 1646 N N . ARG A 1 214 ? -5.859 -4.901 -7.533 1.00 87.31 214 ARG A N 1
ATOM 1647 C CA . ARG A 1 214 ? -5.943 -5.755 -6.338 1.00 87.31 214 ARG A CA 1
ATOM 1648 C C . ARG A 1 214 ? -4.585 -5.913 -5.651 1.00 87.31 214 ARG A C 1
ATOM 1650 O O . ARG A 1 214 ? -4.491 -5.755 -4.434 1.00 87.31 214 ARG A O 1
ATOM 1657 N N . ARG A 1 215 ? -3.528 -6.191 -6.422 1.00 89.38 215 ARG A N 1
ATOM 1658 C CA . ARG A 1 215 ? -2.154 -6.322 -5.905 1.00 89.38 215 ARG A CA 1
ATOM 1659 C C . ARG A 1 215 ? -1.627 -4.994 -5.366 1.00 89.38 215 ARG A C 1
ATOM 1661 O O . ARG A 1 215 ? -1.149 -4.941 -4.239 1.00 89.38 215 ARG A O 1
ATOM 1668 N N . ALA A 1 216 ? -1.807 -3.913 -6.123 1.00 90.12 216 ALA A N 1
ATOM 1669 C CA . ALA A 1 216 ? -1.437 -2.571 -5.688 1.00 90.12 216 ALA A CA 1
ATOM 1670 C C . ALA A 1 216 ? -2.164 -2.144 -4.402 1.00 90.12 216 ALA A C 1
ATOM 1672 O O . ALA A 1 216 ? -1.550 -1.573 -3.505 1.00 90.12 216 ALA A O 1
ATOM 1673 N N . SER A 1 217 ? -3.460 -2.443 -4.284 1.00 90.00 217 SER A N 1
ATOM 1674 C CA . SER A 1 217 ? -4.260 -2.161 -3.091 1.00 90.00 217 SER A CA 1
ATOM 1675 C C . SER A 1 217 ? -3.783 -2.952 -1.879 1.00 90.00 217 SER A C 1
ATOM 1677 O O . SER A 1 217 ? -3.821 -2.424 -0.773 1.00 90.00 217 SER A O 1
ATOM 1679 N N . LYS A 1 218 ? -3.298 -4.186 -2.062 1.00 91.94 218 LYS A N 1
ATOM 1680 C CA . LYS A 1 218 ? -2.712 -4.974 -0.973 1.00 91.94 218 LYS A CA 1
ATOM 1681 C C . LYS A 1 218 ? -1.456 -4.306 -0.412 1.00 91.94 218 LYS A C 1
ATOM 1683 O O . LYS A 1 218 ? -1.399 -4.066 0.791 1.00 91.94 218 LYS A O 1
ATOM 1688 N N . LEU A 1 219 ? -0.513 -3.927 -1.276 1.00 91.81 219 LEU A N 1
ATOM 1689 C CA . LEU A 1 219 ? 0.658 -3.150 -0.860 1.00 91.81 219 LEU A CA 1
ATOM 1690 C C . LEU A 1 219 ? 0.239 -1.825 -0.205 1.00 91.81 219 LEU A C 1
ATOM 1692 O O . LEU A 1 219 ? 0.775 -1.437 0.828 1.00 91.81 219 LEU A O 1
ATOM 1696 N N . LEU A 1 220 ? -0.753 -1.137 -0.780 1.00 92.19 220 LEU A N 1
ATOM 1697 C CA . LEU A 1 220 ? -1.276 0.104 -0.214 1.00 92.19 220 LEU A CA 1
ATOM 1698 C C . LEU A 1 220 ? -1.765 -0.098 1.226 1.00 92.19 220 LEU A C 1
ATOM 1700 O O . LEU A 1 220 ? -1.409 0.667 2.120 1.00 92.19 220 LEU A O 1
ATOM 1704 N N . CYS A 1 221 ? -2.539 -1.154 1.469 1.00 93.88 221 CYS A N 1
ATOM 1705 C CA . CYS A 1 221 ? -2.996 -1.520 2.803 1.00 93.88 221 CYS A CA 1
ATOM 1706 C C . CYS A 1 221 ? -1.847 -1.905 3.749 1.00 93.88 221 CYS A C 1
ATOM 1708 O O . CYS A 1 221 ? -1.933 -1.564 4.929 1.00 93.88 221 CYS A O 1
ATOM 1710 N N . HIS A 1 222 ? -0.797 -2.567 3.252 1.00 95.19 222 HIS A N 1
ATOM 1711 C CA . HIS A 1 222 ? 0.401 -2.903 4.027 1.00 95.19 222 HIS A CA 1
ATOM 1712 C C . HIS A 1 222 ? 1.061 -1.642 4.598 1.00 95.19 222 HIS A C 1
ATOM 1714 O O . HIS A 1 222 ? 1.170 -1.494 5.814 1.00 95.19 222 HIS A O 1
ATOM 1720 N N . GLU A 1 223 ? 1.425 -0.669 3.760 1.00 95.06 223 GLU A N 1
ATOM 1721 C CA . GLU A 1 223 ? 2.097 0.521 4.299 1.00 95.06 223 GLU A CA 1
ATOM 1722 C C . GLU A 1 223 ? 1.133 1.449 5.053 1.00 95.06 223 GLU A C 1
ATOM 1724 O O . GLU A 1 223 ? 1.556 2.159 5.961 1.00 95.06 223 GLU A O 1
ATOM 1729 N N . ILE A 1 224 ? -0.171 1.448 4.739 1.00 94.50 224 ILE A N 1
ATOM 1730 C CA . ILE A 1 224 ? -1.155 2.163 5.570 1.00 94.50 224 ILE A CA 1
ATOM 1731 C C . ILE A 1 224 ? -1.170 1.590 6.990 1.00 94.50 224 ILE A C 1
ATOM 1733 O O . ILE A 1 224 ? -1.287 2.348 7.949 1.00 94.50 224 ILE A O 1
ATOM 1737 N N . ALA A 1 225 ? -1.033 0.276 7.162 1.00 95.75 225 ALA A N 1
ATOM 1738 C CA . ALA A 1 225 ? -0.950 -0.317 8.491 1.00 95.75 225 ALA A CA 1
ATOM 1739 C C . ALA A 1 225 ? 0.332 0.102 9.239 1.00 95.75 225 ALA A C 1
ATOM 1741 O O . ALA A 1 225 ? 0.253 0.373 10.441 1.00 95.75 225 ALA A O 1
ATOM 1742 N N . HIS A 1 226 ? 1.460 0.300 8.545 1.00 96.56 226 HIS A N 1
ATOM 1743 C CA . HIS A 1 226 ? 2.658 0.922 9.139 1.00 96.56 226 HIS A CA 1
ATOM 1744 C C . HIS A 1 226 ? 2.382 2.339 9.679 1.00 96.56 226 HIS A C 1
ATOM 1746 O O . HIS A 1 226 ? 2.948 2.724 10.702 1.00 96.56 226 HIS A O 1
ATOM 1752 N N . LEU A 1 227 ? 1.451 3.106 9.086 1.00 95.56 227 LEU A N 1
ATOM 1753 C CA . LEU A 1 227 ? 1.020 4.417 9.620 1.00 95.56 227 LEU A CA 1
ATOM 1754 C C . LEU A 1 227 ? 0.288 4.314 10.967 1.00 95.56 227 LEU A C 1
ATOM 1756 O O . LEU A 1 227 ? 0.221 5.292 11.707 1.00 95.56 227 LEU A O 1
ATOM 1760 N N . PHE A 1 228 ? -0.230 3.134 11.311 1.00 94.94 228 PHE A N 1
ATOM 1761 C CA . PHE A 1 228 ? -0.819 2.844 12.620 1.00 94.94 228 PHE A CA 1
ATOM 1762 C C . PHE A 1 228 ? 0.176 2.203 13.601 1.00 94.94 228 PHE A C 1
ATOM 1764 O O . PHE A 1 228 ? -0.218 1.840 14.715 1.00 94.94 228 PHE A O 1
ATOM 1771 N N . ILE A 1 229 ? 1.464 2.143 13.234 1.00 94.50 229 ILE A N 1
ATOM 1772 C CA . ILE A 1 229 ? 2.555 1.508 13.993 1.00 94.50 229 ILE A CA 1
ATOM 1773 C C . ILE A 1 229 ? 2.325 -0.002 14.126 1.00 94.50 229 ILE A C 1
ATOM 1775 O O . ILE A 1 229 ? 2.401 -0.592 15.203 1.00 94.50 229 ILE A O 1
ATOM 1779 N N . VAL A 1 230 ? 1.970 -0.629 13.008 1.00 96.19 230 VAL A N 1
ATOM 1780 C CA . VAL A 1 230 ? 1.925 -2.084 12.882 1.00 96.19 230 VAL A CA 1
ATOM 1781 C C . VAL A 1 230 ? 3.139 -2.503 12.070 1.00 96.19 230 VAL A C 1
ATOM 1783 O O . VAL A 1 230 ? 3.116 -2.353 10.860 1.00 96.19 230 VAL A O 1
ATOM 1786 N N . ASP A 1 231 ? 4.178 -3.015 12.728 1.00 95.56 231 ASP A N 1
ATOM 1787 C CA . ASP A 1 231 ? 5.377 -3.519 12.048 1.00 95.56 231 ASP A CA 1
ATOM 1788 C C . ASP A 1 231 ? 5.110 -4.823 11.283 1.00 95.56 231 ASP A C 1
ATOM 1790 O O . ASP A 1 231 ? 4.049 -5.450 11.412 1.00 95.56 231 ASP A O 1
ATOM 1794 N N . HIS A 1 232 ? 6.118 -5.275 10.529 1.00 96.44 232 HIS A N 1
ATOM 1795 C CA . HIS A 1 232 ? 6.055 -6.550 9.831 1.00 96.44 232 HIS A CA 1
ATOM 1796 C C . HIS A 1 232 ? 5.672 -7.713 10.755 1.00 96.44 232 HIS A C 1
ATOM 1798 O O . HIS A 1 232 ? 6.152 -7.858 11.883 1.00 96.44 232 HIS A O 1
ATOM 1804 N N . CYS A 1 233 ? 4.821 -8.589 10.235 1.00 97.19 233 CYS A N 1
ATOM 1805 C CA . CYS A 1 233 ? 4.372 -9.779 10.928 1.00 97.19 233 CYS A CA 1
ATOM 1806 C C . CYS A 1 233 ? 5.291 -10.957 10.635 1.00 97.19 233 CYS A C 1
ATOM 1808 O O . CYS A 1 233 ? 5.478 -11.334 9.479 1.00 97.19 233 CYS A O 1
ATOM 1810 N N . ILE A 1 234 ? 5.775 -11.594 11.697 1.00 95.75 234 ILE A N 1
ATOM 1811 C CA . ILE A 1 234 ? 6.509 -12.866 11.637 1.00 95.75 234 ILE A CA 1
ATOM 1812 C C . ILE A 1 234 ? 5.693 -14.043 12.195 1.00 95.75 234 ILE A C 1
ATOM 1814 O O . ILE A 1 234 ? 6.156 -15.176 12.207 1.00 95.75 234 ILE A O 1
ATOM 1818 N N . TYR A 1 235 ? 4.482 -13.782 12.700 1.00 94.56 235 TYR A N 1
ATOM 1819 C CA . TYR A 1 235 ? 3.725 -14.755 13.493 1.00 94.56 235 TYR A CA 1
ATOM 1820 C C . TYR A 1 235 ? 2.848 -15.687 12.653 1.00 94.56 235 TYR A C 1
ATOM 1822 O O . TYR A 1 235 ? 2.641 -16.845 13.019 1.00 94.56 235 TYR A O 1
ATOM 1830 N N . LYS A 1 236 ? 2.250 -15.167 11.576 1.00 94.56 236 LYS A N 1
ATOM 1831 C CA . LYS A 1 236 ? 1.255 -15.857 10.740 1.00 94.56 236 LYS A CA 1
ATOM 1832 C C . LYS A 1 236 ? 1.291 -15.308 9.316 1.00 94.56 236 LYS A C 1
ATOM 1834 O O . LYS A 1 236 ? 1.843 -14.236 9.087 1.00 94.56 236 LYS A O 1
ATOM 1839 N N . SER A 1 237 ? 0.614 -16.002 8.400 1.00 94.12 237 SER A N 1
ATOM 1840 C CA . SER A 1 237 ? 0.257 -15.455 7.088 1.00 94.12 237 SER A CA 1
ATOM 1841 C C . SER A 1 237 ? -0.628 -14.218 7.287 1.00 94.12 237 SER A C 1
ATOM 1843 O O . SER A 1 237 ? -1.732 -14.306 7.833 1.00 94.12 237 SER A O 1
ATOM 1845 N N . CYS A 1 238 ? -0.097 -13.055 6.932 1.00 95.75 238 CYS A N 1
ATOM 1846 C CA . CYS A 1 238 ? -0.655 -11.742 7.207 1.00 95.75 238 CYS A CA 1
ATOM 1847 C C . CYS A 1 238 ? -0.286 -10.775 6.080 1.00 95.75 238 CYS A C 1
ATOM 1849 O O . CYS A 1 238 ? 0.818 -10.837 5.551 1.00 95.75 238 CYS A O 1
ATOM 1851 N N . ILE A 1 239 ? -1.165 -9.820 5.768 1.00 96.00 239 ILE A N 1
ATOM 1852 C CA . ILE A 1 239 ? -0.845 -8.722 4.843 1.00 96.00 239 ILE A CA 1
ATOM 1853 C C . ILE A 1 239 ? 0.403 -7.941 5.273 1.00 96.00 239 ILE A C 1
ATOM 1855 O O . ILE A 1 239 ? 1.065 -7.347 4.437 1.00 96.00 239 ILE A O 1
ATOM 1859 N N . MET A 1 240 ? 0.748 -7.981 6.564 1.00 96.69 240 MET A N 1
ATOM 1860 C CA . MET A 1 240 ? 1.947 -7.359 7.124 1.00 96.69 240 MET A CA 1
ATOM 1861 C C . MET A 1 240 ? 3.201 -8.232 7.043 1.00 96.69 240 MET A C 1
ATOM 1863 O O . MET A 1 240 ? 4.222 -7.849 7.602 1.00 96.69 240 MET A O 1
ATOM 1867 N N . ASN A 1 241 ? 3.180 -9.407 6.409 1.00 95.44 241 ASN A N 1
ATOM 1868 C CA . ASN A 1 241 ? 4.431 -10.127 6.161 1.00 95.44 241 ASN A CA 1
ATOM 1869 C C . ASN A 1 241 ? 5.340 -9.269 5.268 1.00 95.44 241 ASN A C 1
ATOM 1871 O O . ASN A 1 241 ? 4.880 -8.715 4.273 1.00 95.44 241 ASN A O 1
ATOM 1875 N N . GLY A 1 242 ? 6.614 -9.134 5.643 1.00 92.44 242 GLY A N 1
ATOM 1876 C CA . GLY A 1 242 ? 7.597 -8.463 4.795 1.00 92.44 242 GLY A CA 1
ATOM 1877 C C . GLY A 1 242 ? 7.899 -9.321 3.569 1.00 92.44 242 GLY A C 1
ATOM 1878 O O . GLY A 1 242 ? 8.025 -10.534 3.698 1.00 92.44 242 GLY A O 1
ATOM 1879 N N . THR A 1 243 ? 8.015 -8.694 2.399 1.00 89.75 243 THR A N 1
ATOM 1880 C CA . THR A 1 243 ? 8.228 -9.388 1.119 1.00 89.75 243 THR A CA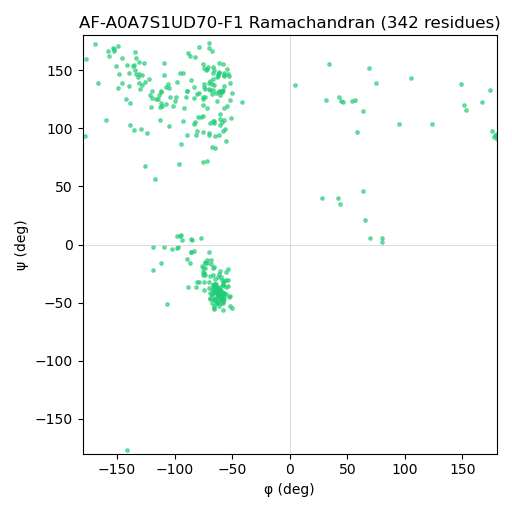 1
ATOM 1881 C C . THR A 1 243 ? 9.520 -8.890 0.476 1.00 89.75 243 THR A C 1
ATOM 1883 O O . THR A 1 243 ? 9.703 -7.682 0.316 1.00 89.75 243 THR A O 1
ATOM 1886 N N . GLY A 1 244 ? 10.413 -9.792 0.076 1.00 85.25 244 GLY A N 1
ATOM 1887 C CA . GLY A 1 244 ? 11.678 -9.441 -0.578 1.00 85.25 244 GLY A CA 1
ATOM 1888 C C . GLY A 1 244 ? 11.574 -9.270 -2.096 1.00 85.25 244 GLY A C 1
ATOM 1889 O O . GLY A 1 244 ? 12.481 -8.724 -2.724 1.00 85.25 244 GLY A O 1
ATOM 1890 N N . HIS A 1 245 ? 10.488 -9.749 -2.705 1.00 81.62 245 HIS A N 1
ATOM 1891 C CA . HIS A 1 245 ? 10.287 -9.744 -4.153 1.00 81.62 245 HIS A CA 1
ATOM 1892 C C . HIS A 1 245 ? 8.798 -9.844 -4.516 1.00 81.62 245 HIS A C 1
ATOM 1894 O O . HIS A 1 245 ? 7.963 -10.168 -3.678 1.00 81.62 245 HIS A O 1
ATOM 1900 N N . LEU A 1 246 ? 8.450 -9.569 -5.779 1.00 82.50 246 LEU A N 1
ATOM 1901 C CA . LEU A 1 246 ? 7.044 -9.469 -6.195 1.00 82.50 246 LEU A CA 1
ATOM 1902 C C . LEU A 1 246 ? 6.279 -10.790 -6.188 1.00 82.50 246 LEU A C 1
ATOM 1904 O O . LEU A 1 246 ? 5.067 -10.760 -6.060 1.00 82.50 246 LEU A O 1
ATOM 1908 N N . VAL A 1 247 ? 6.946 -11.932 -6.365 1.00 81.38 247 VAL A N 1
ATOM 1909 C CA . VAL A 1 247 ? 6.254 -13.234 -6.342 1.00 81.38 247 VAL A CA 1
ATOM 1910 C C . VAL A 1 247 ? 5.700 -13.488 -4.949 1.00 81.38 247 VAL A C 1
ATOM 1912 O O . VAL A 1 247 ? 4.496 -13.659 -4.785 1.00 81.38 247 VAL A O 1
ATOM 1915 N N . GLU A 1 248 ? 6.571 -13.373 -3.950 1.00 85.56 248 GLU A N 1
ATOM 1916 C CA . GLU A 1 248 ? 6.210 -13.406 -2.536 1.00 85.56 248 GLU A CA 1
ATOM 1917 C C . GLU A 1 248 ? 5.194 -12.315 -2.176 1.00 85.56 248 GLU A C 1
ATOM 1919 O O . GLU A 1 248 ? 4.213 -12.602 -1.489 1.00 85.56 248 GLU A O 1
ATOM 1924 N N . ASP A 1 249 ? 5.359 -11.088 -2.692 1.00 88.00 249 ASP A N 1
ATOM 1925 C CA . ASP A 1 249 ? 4.336 -10.057 -2.520 1.00 88.00 249 ASP A CA 1
ATOM 1926 C C . ASP A 1 249 ? 3.000 -10.516 -3.083 1.00 88.00 249 ASP A C 1
ATOM 1928 O O . ASP A 1 249 ? 2.018 -10.441 -2.366 1.00 88.00 249 ASP A O 1
ATOM 1932 N N . PHE A 1 250 ? 2.915 -11.051 -4.300 1.00 86.38 250 PHE A N 1
ATOM 1933 C CA . PHE A 1 250 ? 1.648 -11.447 -4.919 1.00 86.38 250 PHE A CA 1
ATOM 1934 C C . PHE A 1 250 ? 0.974 -12.617 -4.196 1.00 86.38 250 PHE A C 1
ATOM 1936 O O . PHE A 1 250 ? -0.255 -12.610 -4.077 1.00 86.38 250 PHE A O 1
ATOM 1943 N N . GLU A 1 251 ? 1.759 -13.552 -3.665 1.00 84.62 251 GLU A N 1
ATOM 1944 C CA . GLU A 1 251 ? 1.297 -14.700 -2.878 1.00 84.62 251 GLU A CA 1
ATOM 1945 C C . GLU A 1 251 ? 0.852 -14.325 -1.459 1.00 84.62 251 GLU A C 1
ATOM 1947 O O . GLU A 1 251 ? 0.013 -15.018 -0.877 1.00 84.62 251 GLU A O 1
ATOM 1952 N N . SER A 1 252 ? 1.354 -13.212 -0.908 1.00 88.19 252 SER A N 1
ATOM 1953 C CA . SER A 1 252 ? 0.970 -12.754 0.430 1.00 88.19 252 SER A CA 1
ATOM 1954 C C . SER A 1 252 ? -0.551 -12.539 0.551 1.00 88.19 252 SER A C 1
ATOM 1956 O O . SER A 1 252 ? -1.220 -12.130 -0.411 1.00 88.19 252 SER A O 1
ATOM 1958 N N . PRO A 1 253 ? -1.154 -12.800 1.721 1.00 91.44 253 PRO A N 1
ATOM 1959 C CA . PRO A 1 253 ? -2.598 -12.691 1.878 1.00 91.44 253 PRO A CA 1
ATOM 1960 C C . PRO A 1 253 ? -3.056 -11.228 1.886 1.00 91.44 253 PRO A C 1
ATOM 1962 O O . PRO A 1 253 ? -2.384 -10.335 2.392 1.00 91.44 253 PRO A O 1
ATOM 1965 N N . SER A 1 254 ? -4.278 -10.981 1.421 1.00 91.94 254 SER A N 1
ATOM 1966 C CA . SER A 1 254 ? -4.890 -9.642 1.417 1.00 91.94 254 SER A CA 1
ATOM 1967 C C . SER A 1 254 ? -5.408 -9.173 2.785 1.00 91.94 254 SER A C 1
ATOM 1969 O O . SER A 1 254 ? -6.060 -8.134 2.867 1.00 91.94 254 SER A O 1
ATOM 1971 N N . PHE A 1 255 ? -5.181 -9.931 3.863 1.00 94.88 255 PHE A N 1
ATOM 1972 C CA . PHE A 1 255 ? -5.827 -9.695 5.154 1.00 94.88 255 PHE A CA 1
ATOM 1973 C C . PHE A 1 255 ? -4.868 -9.765 6.339 1.00 94.88 255 PHE A C 1
ATOM 1975 O O . PHE A 1 255 ? -3.899 -10.521 6.343 1.00 94.88 255 PHE A O 1
ATOM 1982 N N . LEU A 1 256 ? -5.192 -8.999 7.384 1.00 96.62 256 LEU A N 1
ATOM 1983 C CA . LEU A 1 256 ? -4.512 -9.068 8.674 1.00 96.62 256 LEU A CA 1
ATOM 1984 C C . LEU A 1 256 ? -4.793 -10.408 9.360 1.00 96.62 256 LEU A C 1
ATOM 1986 O O . LEU A 1 256 ? -5.941 -10.866 9.406 1.00 96.62 256 LEU A O 1
ATOM 1990 N N . CYS A 1 257 ? -3.753 -10.994 9.951 1.00 96.06 257 CYS A N 1
ATOM 1991 C CA . CYS A 1 257 ? -3.907 -12.091 10.897 1.00 96.06 257 CYS A CA 1
ATOM 1992 C C . CYS A 1 257 ? -4.520 -11.590 12.218 1.00 96.06 257 CYS A C 1
ATOM 1994 O O . CYS A 1 257 ? -4.592 -10.387 12.465 1.00 96.06 257 CYS A O 1
ATOM 1996 N N . GLY A 1 258 ? -4.934 -12.505 13.102 1.00 95.00 258 GLY A N 1
ATOM 1997 C CA . GLY A 1 258 ? -5.550 -12.137 14.385 1.00 95.00 258 GLY A CA 1
ATOM 1998 C C . GLY A 1 258 ? -4.671 -11.245 15.275 1.00 95.00 258 GLY A C 1
ATOM 1999 O O . GLY A 1 258 ? -5.196 -10.361 15.946 1.00 95.00 258 GLY A O 1
ATOM 2000 N N . VAL A 1 259 ? -3.344 -11.420 15.229 1.00 96.25 259 VAL A N 1
ATOM 2001 C CA . VAL A 1 259 ? -2.387 -10.618 16.012 1.00 96.25 259 VAL A CA 1
ATOM 2002 C C . VAL A 1 259 ? -2.400 -9.162 15.551 1.00 96.25 259 VAL A C 1
ATOM 2004 O O . VAL A 1 259 ? -2.667 -8.263 16.345 1.00 96.25 259 VAL A O 1
ATOM 2007 N N . ASP A 1 260 ? -2.167 -8.915 14.262 1.00 97.94 260 ASP A N 1
ATOM 2008 C CA . ASP A 1 260 ? -2.083 -7.544 13.747 1.00 97.94 260 ASP A CA 1
ATOM 2009 C C . ASP A 1 260 ? -3.455 -6.885 13.617 1.00 97.94 260 ASP A C 1
ATOM 2011 O O . ASP A 1 260 ? -3.573 -5.671 13.771 1.00 97.94 260 ASP A O 1
ATOM 2015 N N . LEU A 1 261 ? -4.514 -7.679 13.434 1.00 96.88 261 LEU A N 1
ATOM 2016 C CA . LEU A 1 261 ? -5.882 -7.195 13.576 1.00 96.88 261 LEU A CA 1
ATOM 2017 C C . LEU A 1 261 ? -6.120 -6.655 14.987 1.00 96.88 261 LEU A C 1
ATOM 2019 O O . LEU A 1 261 ? -6.684 -5.573 15.116 1.00 96.88 261 LEU A O 1
ATOM 2023 N N . ARG A 1 262 ? -5.676 -7.367 16.034 1.00 95.94 262 ARG A N 1
ATOM 2024 C CA . ARG A 1 262 ? -5.824 -6.910 17.421 1.00 95.94 262 ARG A CA 1
ATOM 2025 C C . ARG A 1 262 ? -4.966 -5.681 17.712 1.00 95.94 262 ARG A C 1
ATOM 2027 O O . ARG A 1 262 ? -5.453 -4.782 18.390 1.00 95.94 262 ARG A O 1
ATOM 2034 N N . LYS A 1 263 ? -3.745 -5.595 17.166 1.00 97.00 263 LYS A N 1
ATOM 2035 C CA . LYS A 1 263 ? -2.924 -4.370 17.236 1.00 97.00 263 LYS A CA 1
ATOM 2036 C C . LYS A 1 263 ? -3.668 -3.185 16.624 1.00 97.00 263 LYS A C 1
ATOM 2038 O O . LYS A 1 263 ? -3.818 -2.156 17.272 1.00 97.00 263 LYS A O 1
ATOM 2043 N N . LEU A 1 264 ? -4.194 -3.344 15.410 1.00 96.31 264 LEU A N 1
ATOM 2044 C CA . LEU A 1 264 ? -4.933 -2.281 14.733 1.00 96.31 264 LEU A CA 1
ATOM 2045 C C . LEU A 1 264 ? -6.231 -1.925 15.479 1.00 96.31 264 LEU A C 1
ATOM 2047 O O . LEU A 1 264 ? -6.551 -0.748 15.631 1.00 96.31 264 LEU A O 1
ATOM 2051 N N . GLN A 1 265 ? -6.951 -2.926 15.990 1.00 96.56 265 GLN A N 1
ATOM 2052 C CA . GLN A 1 265 ? -8.154 -2.735 16.801 1.00 96.56 265 GLN A CA 1
ATOM 2053 C C . GLN A 1 265 ? -7.850 -1.948 18.075 1.00 96.56 265 GLN A C 1
ATOM 2055 O O . GLN A 1 265 ? -8.584 -1.025 18.399 1.00 96.56 265 GLN A O 1
ATOM 2060 N N . PHE A 1 266 ? -6.759 -2.264 18.774 1.00 95.88 266 PHE A N 1
ATOM 2061 C CA . PHE A 1 266 ? -6.339 -1.533 19.969 1.00 95.88 266 PHE A CA 1
ATOM 2062 C C . PHE A 1 266 ? -6.102 -0.041 19.682 1.00 95.88 266 PHE A C 1
ATOM 2064 O O . PHE A 1 266 ? -6.403 0.803 20.517 1.00 95.88 266 PHE A O 1
ATOM 2071 N N . ARG A 1 267 ? -5.606 0.295 18.484 1.00 93.50 267 ARG A N 1
ATOM 2072 C CA . ARG A 1 267 ? -5.324 1.682 18.075 1.00 93.50 267 ARG A CA 1
ATOM 2073 C C . ARG A 1 267 ? -6.571 2.454 17.643 1.00 93.50 267 ARG A C 1
ATOM 2075 O O . ARG A 1 267 ? -6.609 3.666 17.811 1.00 93.50 267 ARG A O 1
ATOM 2082 N N . LEU A 1 268 ? -7.551 1.772 17.050 1.00 93.94 268 LEU A N 1
ATOM 2083 C CA . LEU A 1 268 ? -8.699 2.407 16.390 1.00 93.94 268 LEU A CA 1
ATOM 2084 C C . LEU A 1 268 ? -10.045 2.184 17.088 1.00 93.94 268 LEU A C 1
ATOM 2086 O O . LEU A 1 268 ? -11.007 2.873 16.765 1.00 93.94 268 LEU A O 1
ATOM 2090 N N . GLY A 1 269 ? -10.140 1.216 17.997 1.00 95.19 269 GLY A N 1
ATOM 2091 C CA . GLY A 1 269 ? -11.358 0.917 18.751 1.00 95.19 269 GLY A CA 1
ATOM 2092 C C . GLY A 1 269 ? -12.535 0.413 17.908 1.00 95.19 269 GLY A C 1
ATOM 2093 O O . GLY A 1 269 ? -13.675 0.531 18.343 1.00 95.19 269 GLY A O 1
ATOM 2094 N N . PHE A 1 270 ? -12.303 -0.121 16.702 1.00 95.06 270 PHE A N 1
ATOM 2095 C CA . PHE A 1 270 ? -13.395 -0.626 15.861 1.00 95.06 270 PHE A CA 1
ATOM 2096 C C . PHE A 1 270 ? -13.933 -1.980 16.348 1.00 95.06 270 PHE A C 1
ATOM 2098 O O . PHE A 1 270 ? -13.217 -2.792 16.943 1.00 95.06 270 PHE A O 1
ATOM 2105 N N . ASP A 1 271 ? -15.190 -2.257 16.003 1.00 95.50 271 ASP A N 1
ATOM 2106 C CA . ASP A 1 271 ? -15.783 -3.581 16.159 1.00 95.50 271 ASP A CA 1
ATOM 2107 C C . ASP A 1 271 ? -15.272 -4.542 15.071 1.00 95.50 271 ASP A C 1
ATOM 2109 O O . ASP A 1 271 ? -15.337 -4.256 13.871 1.00 95.50 271 ASP A O 1
ATOM 2113 N N . VAL A 1 272 ? -14.715 -5.681 15.490 1.00 95.44 272 VAL A N 1
ATOM 2114 C CA . VAL A 1 272 ? -14.053 -6.634 14.582 1.00 95.44 272 VAL A CA 1
ATOM 2115 C C . VAL A 1 272 ? -15.046 -7.283 13.626 1.00 95.44 272 VAL A C 1
ATOM 2117 O O . VAL A 1 272 ? -14.722 -7.469 12.450 1.00 95.44 272 VAL A O 1
ATOM 2120 N N . ARG A 1 273 ? -16.241 -7.625 14.115 1.00 95.50 273 ARG A N 1
ATOM 2121 C CA . ARG A 1 273 ? -17.278 -8.265 13.311 1.00 95.50 273 ARG A CA 1
ATOM 2122 C C . ARG A 1 273 ? -17.758 -7.305 12.227 1.00 95.50 273 ARG A C 1
ATOM 2124 O O . ARG A 1 273 ? -17.654 -7.639 11.048 1.00 95.50 273 ARG A O 1
ATOM 2131 N N . ARG A 1 274 ? -18.183 -6.102 12.616 1.00 96.25 274 ARG A N 1
ATOM 2132 C CA . ARG A 1 274 ? -18.667 -5.056 11.713 1.00 96.25 274 ARG A CA 1
ATOM 2133 C C . ARG A 1 274 ? -17.626 -4.699 10.664 1.00 96.25 274 ARG A C 1
ATOM 2135 O O . ARG A 1 274 ? -17.941 -4.637 9.484 1.00 96.25 274 ARG A O 1
ATOM 2142 N N . ARG A 1 275 ? -16.350 -4.594 11.053 1.00 95.69 275 ARG A N 1
ATOM 2143 C CA . ARG A 1 275 ? -15.254 -4.392 10.095 1.00 95.69 275 ARG A CA 1
ATOM 2144 C C . ARG A 1 275 ? -15.228 -5.475 9.009 1.00 95.69 275 ARG A C 1
ATOM 2146 O O . ARG A 1 275 ? -14.948 -5.171 7.851 1.00 95.69 275 ARG A O 1
ATOM 2153 N N . TYR A 1 276 ? -15.426 -6.744 9.362 1.00 97.62 276 TYR A N 1
ATOM 2154 C CA . TYR A 1 276 ? -15.445 -7.825 8.374 1.00 97.62 276 TYR A CA 1
ATOM 2155 C C . TYR A 1 276 ? -16.732 -7.854 7.541 1.00 97.62 276 TYR A C 1
ATOM 2157 O O . TYR A 1 276 ? -16.655 -8.217 6.369 1.00 97.62 276 TYR A O 1
ATOM 2165 N N . GLU A 1 277 ? -17.876 -7.456 8.099 1.00 97.62 277 GLU A N 1
ATOM 2166 C CA . GLU A 1 277 ? -19.125 -7.258 7.349 1.00 97.62 277 GLU A CA 1
ATOM 2167 C C . GLU A 1 277 ? -18.943 -6.159 6.288 1.00 97.62 277 GLU A C 1
ATOM 2169 O O . GLU A 1 277 ? -19.083 -6.441 5.096 1.00 97.62 277 GLU A O 1
ATOM 2174 N N . ASP A 1 278 ? -18.469 -4.975 6.691 1.00 96.75 278 ASP A N 1
ATOM 2175 C CA . ASP A 1 278 ? -18.202 -3.837 5.800 1.00 96.75 278 ASP A CA 1
ATOM 2176 C C . ASP A 1 278 ? -17.208 -4.213 4.683 1.00 96.75 278 ASP A C 1
ATOM 2178 O O . ASP A 1 278 ? -17.409 -3.923 3.501 1.00 96.75 278 ASP A O 1
ATOM 2182 N N . LEU A 1 279 ? -16.121 -4.917 5.029 1.00 95.31 279 LEU A N 1
ATOM 2183 C CA . LEU A 1 279 ? -15.159 -5.384 4.028 1.00 95.31 279 LEU A CA 1
ATOM 2184 C C . LEU A 1 279 ? -15.759 -6.403 3.061 1.00 95.31 279 LEU A C 1
ATOM 2186 O O . LEU A 1 279 ? -15.394 -6.397 1.887 1.00 95.31 279 LEU A O 1
ATOM 2190 N N . ALA A 1 280 ? -16.641 -7.290 3.525 1.00 97.19 280 ALA A N 1
ATOM 2191 C CA . ALA A 1 280 ? -17.277 -8.263 2.648 1.00 97.19 280 ALA A CA 1
ATOM 2192 C C . ALA A 1 280 ? -18.154 -7.585 1.590 1.00 97.19 280 ALA A C 1
ATOM 2194 O O . ALA A 1 280 ? -18.179 -8.038 0.444 1.00 97.19 280 ALA A O 1
ATOM 2195 N N . GLU A 1 281 ? -18.853 -6.513 1.963 1.00 97.31 281 GLU A N 1
ATOM 2196 C CA . GLU A 1 281 ? -19.664 -5.710 1.046 1.00 97.31 281 GLU A CA 1
ATOM 2197 C C . GLU A 1 281 ? -18.793 -4.998 0.010 1.00 97.31 281 GLU A C 1
ATOM 2199 O O . GLU A 1 281 ? -19.037 -5.123 -1.193 1.00 97.31 281 GLU A O 1
ATOM 2204 N N . ILE A 1 282 ? -17.718 -4.340 0.456 1.00 93.00 282 ILE A N 1
ATOM 2205 C CA . ILE A 1 282 ? -16.777 -3.651 -0.435 1.00 93.00 282 ILE A CA 1
ATOM 2206 C C . ILE A 1 282 ? -16.150 -4.641 -1.423 1.00 93.00 282 ILE A C 1
ATOM 2208 O O . ILE A 1 282 ? -16.201 -4.416 -2.633 1.00 93.00 282 ILE A O 1
ATOM 2212 N N . TRP A 1 283 ? -15.621 -5.771 -0.943 1.00 92.69 283 TRP A N 1
ATOM 2213 C CA . TRP A 1 283 ? -15.024 -6.786 -1.815 1.00 92.69 283 TRP A CA 1
ATOM 2214 C C . TRP A 1 283 ? -16.027 -7.355 -2.817 1.00 92.69 283 TRP A C 1
ATOM 2216 O O . TRP A 1 283 ? -15.678 -7.546 -3.982 1.00 92.69 283 TRP A O 1
ATOM 2226 N N . ALA A 1 284 ? -17.275 -7.590 -2.403 1.00 93.44 284 ALA A N 1
ATOM 2227 C CA . ALA A 1 284 ? -18.324 -8.043 -3.309 1.00 93.44 284 ALA A CA 1
ATOM 2228 C C . ALA A 1 284 ? -18.628 -6.996 -4.392 1.00 93.44 284 ALA A C 1
ATOM 2230 O O . ALA A 1 284 ? -18.750 -7.363 -5.562 1.00 93.44 284 ALA A O 1
ATOM 2231 N N . SER A 1 285 ? -18.674 -5.709 -4.027 1.00 91.69 285 SER A N 1
ATOM 2232 C CA . SER A 1 285 ? -18.900 -4.604 -4.969 1.00 91.69 285 SER A CA 1
ATOM 2233 C C . SER A 1 285 ? -17.792 -4.483 -6.026 1.00 91.69 285 SER A C 1
ATOM 2235 O O . SER A 1 285 ? -18.047 -4.060 -7.150 1.00 91.69 285 SER A O 1
ATOM 2237 N N . TRP A 1 286 ? -16.572 -4.919 -5.694 1.00 88.00 286 TRP A N 1
ATOM 2238 C CA . TRP A 1 286 ? -15.415 -4.942 -6.596 1.00 88.00 286 TRP A CA 1
ATOM 2239 C C . TRP A 1 286 ? -15.228 -6.277 -7.334 1.00 88.00 286 TRP A C 1
ATOM 2241 O O . TRP A 1 286 ? -14.243 -6.456 -8.046 1.00 88.00 286 TRP A O 1
ATOM 2251 N N . GLY A 1 287 ? -16.143 -7.239 -7.166 1.00 87.75 287 GLY A N 1
ATOM 2252 C CA . GLY A 1 287 ? -16.058 -8.560 -7.802 1.00 87.75 287 GLY A CA 1
ATOM 2253 C C . GLY A 1 287 ? -15.114 -9.560 -7.114 1.00 87.75 287 GLY A C 1
ATOM 2254 O O . GLY A 1 287 ? -14.948 -10.679 -7.604 1.00 87.75 287 GLY A O 1
ATOM 2255 N N . GLY A 1 288 ? -14.536 -9.212 -5.960 1.00 88.44 288 GLY A N 1
ATOM 2256 C CA . GLY A 1 288 ? -13.661 -10.063 -5.145 1.00 88.44 288 GLY A CA 1
ATOM 2257 C C . GLY A 1 288 ? -14.429 -11.138 -4.375 1.00 88.44 288 GLY A C 1
ATOM 2258 O O . GLY A 1 288 ? -14.585 -11.062 -3.157 1.00 88.44 288 GLY A O 1
ATOM 2259 N N . LYS A 1 289 ? -14.948 -12.154 -5.079 1.00 91.25 289 LYS A N 1
ATOM 2260 C CA . LYS A 1 289 ? -15.803 -13.201 -4.483 1.00 91.25 289 LYS A CA 1
ATOM 2261 C C . LYS A 1 289 ? -15.098 -14.002 -3.379 1.00 91.25 289 LYS A C 1
ATOM 2263 O O . LYS A 1 289 ? -15.723 -14.315 -2.366 1.00 91.25 289 LYS A O 1
ATOM 2268 N N . LYS A 1 290 ? -13.816 -14.342 -3.569 1.00 92.31 290 LYS A N 1
ATOM 2269 C CA . LYS A 1 290 ? -13.029 -15.136 -2.605 1.00 92.31 290 LYS A CA 1
ATOM 2270 C C . LYS A 1 290 ? -12.764 -14.331 -1.334 1.00 92.31 290 LYS A C 1
ATOM 2272 O O . LYS A 1 290 ? -12.991 -14.825 -0.231 1.00 92.31 290 LYS A O 1
ATOM 2277 N N . GLU A 1 291 ? -12.348 -13.084 -1.502 1.00 93.56 291 GLU A N 1
ATOM 2278 C CA . GLU A 1 291 ? -12.092 -12.117 -0.441 1.00 93.56 291 GLU A CA 1
ATOM 2279 C C . GLU A 1 291 ? -13.367 -11.821 0.362 1.00 93.56 291 GLU A C 1
ATOM 2281 O O . GLU A 1 291 ? -13.361 -11.927 1.589 1.00 93.56 291 GLU A O 1
ATOM 2286 N N . ALA A 1 292 ? -14.491 -11.569 -0.315 1.00 96.00 292 ALA A N 1
ATOM 2287 C CA . ALA A 1 292 ? -15.780 -11.349 0.337 1.00 96.00 292 ALA A CA 1
ATOM 2288 C C . ALA A 1 292 ? -16.236 -12.572 1.151 1.00 96.00 292 ALA A C 1
ATOM 2290 O O . ALA A 1 292 ? -16.670 -12.432 2.295 1.00 96.00 292 ALA A O 1
ATOM 2291 N N . ALA A 1 293 ? -16.113 -13.785 0.599 1.00 96.94 293 ALA A N 1
ATOM 2292 C CA . ALA A 1 293 ? -16.453 -15.016 1.312 1.00 96.94 293 ALA A CA 1
ATOM 2293 C C . ALA A 1 293 ? -15.560 -15.237 2.545 1.00 96.94 293 ALA A C 1
ATOM 2295 O O . ALA A 1 293 ? -16.057 -15.634 3.603 1.00 96.94 293 ALA A O 1
ATOM 2296 N N . TRP A 1 294 ? -14.261 -14.938 2.426 1.00 95.62 294 TRP A N 1
ATOM 2297 C CA . TRP A 1 294 ? -13.324 -14.969 3.546 1.00 95.62 294 TRP A CA 1
ATOM 2298 C C . TRP A 1 294 ? -13.759 -13.996 4.652 1.00 95.62 294 TRP A C 1
ATOM 2300 O O . TRP A 1 294 ? -13.882 -14.412 5.804 1.00 95.62 294 TRP A O 1
ATOM 2310 N N . CYS A 1 295 ? -14.096 -12.748 4.307 1.00 96.94 295 CYS A N 1
ATOM 2311 C CA . CYS A 1 295 ? -14.581 -11.745 5.258 1.00 96.94 295 CYS A CA 1
ATOM 2312 C C . CYS A 1 295 ? -15.879 -12.174 5.959 1.00 96.94 295 CYS A C 1
ATOM 2314 O O . CYS A 1 295 ? -15.946 -12.130 7.185 1.00 96.94 295 CYS A O 1
ATOM 2316 N N . ARG A 1 296 ? -16.880 -12.685 5.224 1.00 97.62 296 ARG A N 1
ATOM 2317 C CA . ARG A 1 296 ? -18.144 -13.165 5.824 1.00 97.62 296 ARG A CA 1
ATOM 2318 C C . ARG A 1 296 ? -17.929 -14.292 6.827 1.00 97.62 296 ARG A C 1
ATOM 2320 O O . ARG A 1 296 ? -18.600 -14.334 7.853 1.00 97.62 296 ARG A O 1
ATOM 2327 N N . ARG A 1 297 ? -17.012 -15.221 6.538 1.00 97.06 297 ARG A N 1
ATOM 2328 C CA . ARG A 1 297 ? -16.671 -16.296 7.478 1.00 97.06 297 ARG A CA 1
ATOM 2329 C C . ARG A 1 297 ? -16.053 -15.726 8.755 1.00 97.06 297 ARG A C 1
ATOM 2331 O O . ARG A 1 297 ? -16.492 -16.081 9.840 1.00 97.06 297 ARG A O 1
ATOM 2338 N N . ARG A 1 298 ? -15.104 -14.796 8.624 1.00 95.94 298 ARG A N 1
ATOM 2339 C CA . ARG A 1 298 ? -14.450 -14.142 9.767 1.00 95.94 298 ARG A CA 1
ATOM 2340 C C . ARG A 1 298 ? -15.411 -13.306 10.614 1.00 95.94 298 ARG A C 1
ATOM 2342 O O . ARG A 1 298 ? -15.249 -13.269 11.827 1.00 95.94 298 ARG A O 1
ATOM 2349 N N . ALA A 1 299 ? -16.412 -12.676 9.999 1.00 95.69 299 ALA A N 1
ATOM 2350 C CA . ALA A 1 299 ? -17.473 -11.975 10.719 1.00 95.69 299 ALA A CA 1
ATOM 2351 C C . ALA A 1 299 ? -18.296 -12.926 11.608 1.00 95.69 299 ALA A C 1
ATOM 2353 O O . ALA A 1 299 ? -18.550 -12.597 12.764 1.00 95.69 299 ALA A O 1
ATOM 2354 N N . ARG A 1 300 ? -18.652 -14.119 11.102 1.00 95.06 300 ARG A N 1
ATOM 2355 C CA . ARG A 1 300 ? -19.350 -15.153 11.892 1.00 95.06 300 ARG A CA 1
ATOM 2356 C C . ARG A 1 300 ? -18.503 -15.648 13.059 1.00 95.06 300 ARG A C 1
ATOM 2358 O O . ARG A 1 300 ? -18.944 -15.573 14.193 1.00 95.06 300 ARG A O 1
ATOM 2365 N N . GLU A 1 301 ? -17.253 -16.021 12.791 1.00 93.06 301 GLU A N 1
ATOM 2366 C CA . GLU A 1 301 ? -16.323 -16.478 13.835 1.00 93.06 301 GLU A CA 1
ATOM 2367 C C . GLU A 1 301 ? -16.124 -15.420 14.939 1.00 93.06 301 GLU A C 1
ATOM 2369 O O . GLU A 1 301 ? -15.978 -15.757 16.109 1.00 93.06 301 GLU A O 1
ATOM 2374 N N . ALA A 1 302 ? -16.135 -14.127 14.591 1.00 89.25 302 ALA A N 1
ATOM 2375 C CA . ALA A 1 302 ? -16.063 -13.045 15.572 1.00 89.25 302 ALA A CA 1
ATOM 2376 C C . ALA A 1 302 ? -17.345 -12.906 16.413 1.00 89.25 302 ALA A C 1
ATOM 2378 O O . ALA A 1 302 ? -17.256 -12.528 17.578 1.00 89.25 302 ALA A O 1
ATOM 2379 N N . ALA A 1 303 ? -18.518 -13.212 15.847 1.00 84.06 303 ALA A N 1
ATOM 2380 C CA . ALA A 1 303 ? -19.777 -13.245 16.589 1.00 84.06 303 ALA A CA 1
ATOM 2381 C C . ALA A 1 303 ? -19.792 -14.397 17.606 1.00 84.06 303 ALA A C 1
ATOM 2383 O O . ALA A 1 303 ? -20.156 -14.180 18.759 1.00 84.06 303 ALA A O 1
ATOM 2384 N N . ASP A 1 304 ? -19.316 -15.576 17.195 1.00 80.44 304 ASP A N 1
ATOM 2385 C CA . ASP A 1 304 ? -19.322 -16.790 18.019 1.00 80.44 304 ASP A CA 1
ATOM 2386 C C . ASP A 1 304 ? -18.436 -16.643 19.273 1.00 80.44 304 ASP A C 1
ATOM 2388 O O . ASP A 1 304 ? -18.790 -17.096 20.363 1.00 80.44 304 ASP A O 1
ATOM 2392 N N . VAL A 1 305 ? -17.301 -15.939 19.152 1.00 75.88 305 VAL A N 1
ATOM 2393 C CA . VAL A 1 305 ? -16.421 -15.622 20.294 1.00 75.88 305 VAL A CA 1
ATOM 2394 C C . VAL A 1 305 ? -17.102 -14.679 21.290 1.00 75.88 305 VAL A C 1
ATOM 2396 O O . VAL A 1 305 ? -16.928 -14.849 22.493 1.00 75.88 305 VAL A O 1
ATOM 2399 N N . ILE A 1 306 ? -17.888 -13.704 20.818 1.00 64.75 306 ILE A N 1
ATOM 2400 C CA . ILE A 1 306 ? -18.635 -12.790 21.699 1.00 64.75 306 ILE A CA 1
ATOM 2401 C C . ILE A 1 306 ? -19.729 -13.558 22.444 1.00 64.75 306 ILE A C 1
ATOM 2403 O O . ILE A 1 306 ? -19.884 -13.370 23.647 1.00 64.75 306 ILE A O 1
ATOM 2407 N N . THR A 1 307 ? -20.448 -14.455 21.764 1.00 64.06 307 THR A N 1
ATOM 2408 C CA . THR A 1 307 ? -21.482 -15.277 22.408 1.00 64.06 307 THR A CA 1
ATOM 2409 C C . THR A 1 307 ? -20.905 -16.265 23.419 1.00 64.06 307 THR A C 1
ATOM 2411 O O . THR A 1 307 ? -21.517 -16.483 24.455 1.00 64.06 307 THR A O 1
ATOM 2414 N N . ALA A 1 308 ? -19.715 -16.820 23.164 1.00 61.31 308 ALA A N 1
ATOM 2415 C CA . ALA A 1 308 ? -19.041 -17.725 24.097 1.00 61.31 308 ALA A CA 1
ATOM 2416 C C . ALA A 1 308 ? -18.399 -17.006 25.301 1.00 61.31 308 ALA A C 1
ATOM 2418 O O . ALA A 1 308 ? -18.114 -17.646 26.308 1.00 61.31 308 ALA A O 1
ATOM 2419 N N . ALA A 1 309 ? -18.147 -15.696 25.195 1.00 58.56 309 ALA A N 1
ATOM 2420 C CA . ALA A 1 309 ? -17.575 -14.870 26.259 1.00 58.56 309 ALA A CA 1
ATOM 2421 C C . ALA A 1 309 ? -18.629 -14.090 27.070 1.00 58.56 309 ALA A C 1
ATOM 2423 O O . ALA A 1 309 ? -18.261 -13.379 28.006 1.00 58.56 309 ALA A O 1
ATOM 2424 N N . ALA A 1 310 ? -19.916 -14.187 26.716 1.00 51.59 310 ALA A N 1
ATOM 2425 C CA . ALA A 1 310 ? -20.988 -13.640 27.539 1.00 51.59 310 ALA A CA 1
ATOM 2426 C C . ALA A 1 310 ? -21.014 -14.394 28.882 1.00 51.59 310 ALA A C 1
ATOM 2428 O O . ALA A 1 310 ? -20.967 -15.628 28.866 1.00 51.59 310 ALA A O 1
ATOM 2429 N N . PRO A 1 311 ? -21.047 -13.698 30.035 1.00 54.06 311 PRO A N 1
ATOM 2430 C CA . PRO A 1 311 ? -21.136 -14.376 31.320 1.00 54.06 311 PRO A CA 1
ATOM 2431 C C . PRO A 1 311 ? -22.407 -15.225 31.327 1.00 54.06 311 PRO A C 1
ATOM 2433 O O . PRO A 1 311 ? -23.476 -14.741 30.944 1.00 54.06 311 PRO A O 1
ATOM 2436 N N . ALA A 1 312 ? -22.278 -16.494 31.720 1.00 53.81 312 ALA A N 1
ATOM 2437 C CA . ALA A 1 312 ? -23.435 -17.302 32.064 1.00 53.81 312 ALA A CA 1
ATOM 2438 C C . ALA A 1 312 ? -24.248 -16.495 33.081 1.00 53.81 312 ALA A C 1
ATOM 2440 O O . ALA A 1 312 ? -23.685 -16.018 34.066 1.00 53.81 312 ALA A O 1
ATOM 2441 N N . GLN A 1 313 ? -25.528 -16.261 32.796 1.00 53.72 313 GLN A N 1
ATOM 2442 C CA . GLN A 1 313 ? -26.428 -15.727 33.805 1.00 53.72 313 GLN A CA 1
ATOM 2443 C C . GLN A 1 313 ? -26.444 -16.760 34.933 1.00 53.72 313 GLN A C 1
ATOM 2445 O O . GLN A 1 313 ? -26.927 -17.874 34.739 1.00 53.72 313 GLN A O 1
ATOM 2450 N N . GLU A 1 314 ? -25.816 -16.431 36.057 1.00 46.34 314 GLU A N 1
ATOM 2451 C CA . GLU A 1 314 ? -26.059 -17.134 37.307 1.00 46.34 314 GLU A CA 1
ATOM 2452 C C . GLU A 1 314 ? -27.518 -16.823 37.659 1.00 46.34 314 GLU A C 1
ATOM 2454 O O . GLU A 1 314 ? -27.880 -15.686 37.963 1.00 46.34 314 GLU A O 1
ATOM 2459 N N . ASP A 1 315 ? -28.388 -17.814 37.447 1.00 45.22 315 ASP A N 1
ATOM 2460 C CA . ASP A 1 315 ? -29.762 -17.796 37.932 1.00 45.22 315 ASP A CA 1
ATOM 2461 C C . ASP A 1 315 ? -29.705 -17.884 39.463 1.00 45.22 315 ASP A C 1
ATOM 2463 O O . ASP A 1 315 ? -29.814 -18.965 40.046 1.00 45.22 315 ASP A O 1
ATOM 2467 N N . ASP A 1 316 ? -29.526 -16.737 40.114 1.00 45.84 316 ASP A N 1
ATOM 2468 C CA . ASP A 1 316 ? -29.673 -16.581 41.560 1.00 45.84 316 ASP A CA 1
ATOM 2469 C C . ASP A 1 316 ? -31.165 -16.656 41.917 1.00 45.84 316 ASP A C 1
ATOM 2471 O O . ASP A 1 316 ? -31.823 -15.663 42.228 1.00 45.84 316 ASP A O 1
ATOM 2475 N N . ASN A 1 317 ? -31.733 -17.857 41.825 1.00 48.94 317 ASN A N 1
ATOM 2476 C CA . ASN A 1 317 ? -33.024 -18.185 42.411 1.00 48.94 317 ASN A CA 1
ATOM 2477 C C . ASN A 1 317 ? -32.787 -18.839 43.777 1.00 48.94 317 ASN A C 1
ATOM 2479 O O . ASN A 1 317 ? -33.003 -20.039 43.955 1.00 48.94 317 ASN A O 1
ATOM 2483 N N . GLU A 1 318 ? -32.317 -18.049 44.740 1.00 43.81 318 GLU A N 1
ATOM 2484 C CA . GLU A 1 318 ? -32.405 -18.412 46.151 1.00 43.81 318 GLU A CA 1
ATOM 2485 C C . GLU A 1 318 ? -33.693 -17.813 46.716 1.00 43.81 318 GLU A C 1
ATOM 2487 O O . GLU A 1 318 ? -33.839 -16.603 46.876 1.00 43.81 318 GLU A O 1
ATOM 2492 N N . GLY A 1 319 ? -34.664 -18.701 46.934 1.00 38.97 319 GLY A N 1
ATOM 2493 C CA . GLY A 1 319 ? -35.984 -18.374 47.442 1.00 38.97 319 GLY A CA 1
ATOM 2494 C C . GLY A 1 319 ? -35.936 -17.656 48.787 1.00 38.97 319 GLY A C 1
ATOM 2495 O O . GLY A 1 319 ? -35.225 -18.055 49.709 1.00 38.97 319 GLY A O 1
ATOM 2496 N N . GLU A 1 320 ? -36.762 -16.621 48.897 1.00 40.12 320 GLU A N 1
ATOM 2497 C CA . GLU A 1 320 ? -37.081 -15.959 50.152 1.00 40.12 320 GLU A CA 1
ATOM 2498 C C . GLU A 1 320 ? -37.701 -16.973 51.126 1.00 40.12 320 GLU A C 1
ATOM 2500 O O . GLU A 1 320 ? -38.854 -17.382 50.985 1.00 40.12 320 GLU A O 1
ATOM 2505 N N . ALA A 1 321 ? -36.923 -17.400 52.121 1.00 38.28 321 ALA A N 1
ATOM 2506 C CA . ALA A 1 321 ? -37.447 -18.060 53.305 1.00 38.28 321 ALA A CA 1
ATOM 2507 C C . ALA A 1 321 ? -37.776 -16.987 54.349 1.00 38.28 321 ALA A C 1
ATOM 2509 O O . ALA A 1 321 ? -36.931 -16.526 55.115 1.00 38.28 321 ALA A O 1
ATOM 2510 N N . GLU A 1 322 ? -39.041 -16.595 54.312 1.00 38.62 322 GLU A N 1
ATOM 2511 C CA . GLU A 1 322 ? -39.809 -15.916 55.347 1.00 38.62 322 GLU A CA 1
ATOM 2512 C C . GLU A 1 322 ? -39.513 -16.516 56.742 1.00 38.62 322 GLU A C 1
ATOM 2514 O O . GLU A 1 322 ? -39.684 -17.717 56.965 1.00 38.62 322 GLU A O 1
ATOM 2519 N N . PHE A 1 323 ? -39.063 -15.696 57.698 1.00 31.72 323 PHE A N 1
ATOM 2520 C CA . PHE A 1 323 ? -39.023 -16.077 59.113 1.00 31.72 323 PHE A CA 1
ATOM 2521 C C . PHE A 1 323 ? -39.564 -14.927 59.955 1.00 31.72 323 PHE A C 1
ATOM 2523 O O . PHE A 1 323 ? -38.863 -13.955 60.239 1.00 31.72 323 PHE A O 1
ATOM 2530 N N . ASP A 1 324 ? -40.834 -15.051 60.329 1.00 35.25 324 ASP A N 1
ATOM 2531 C CA . ASP A 1 324 ? -41.539 -14.086 61.159 1.00 35.25 324 ASP A CA 1
ATOM 2532 C C . ASP A 1 324 ? -41.723 -14.608 62.599 1.00 35.25 324 ASP A C 1
ATOM 2534 O O . ASP A 1 324 ? -42.123 -15.749 62.826 1.00 35.25 324 ASP A O 1
ATOM 2538 N N . ALA A 1 325 ? -41.430 -13.701 63.537 1.00 36.53 325 ALA A N 1
ATOM 2539 C CA . ALA A 1 325 ? -41.895 -13.547 64.925 1.00 36.53 325 ALA A CA 1
ATOM 2540 C C . ALA A 1 325 ? -41.744 -14.677 65.985 1.00 36.53 325 ALA A C 1
ATOM 2542 O O . ALA A 1 325 ? -42.384 -15.720 65.922 1.00 36.53 325 ALA A O 1
ATOM 2543 N N . ALA A 1 326 ? -41.094 -14.366 67.126 1.00 32.94 326 ALA A N 1
ATOM 2544 C CA . ALA A 1 326 ? -41.788 -13.798 68.307 1.00 32.94 326 ALA A CA 1
ATOM 2545 C C . ALA A 1 326 ? -40.960 -13.790 69.629 1.00 32.94 326 ALA A C 1
ATOM 2547 O O . ALA A 1 326 ? -40.560 -14.824 70.149 1.00 32.94 326 ALA A O 1
ATOM 2548 N N . ALA A 1 327 ? -40.805 -12.573 70.174 1.00 35.66 327 ALA A N 1
ATOM 2549 C CA . ALA A 1 327 ? -40.957 -12.094 71.566 1.00 35.66 327 ALA A CA 1
ATOM 2550 C C . ALA A 1 327 ? -40.399 -12.839 72.815 1.00 35.66 327 ALA A C 1
ATOM 2552 O O . ALA A 1 327 ? -40.863 -13.917 73.168 1.00 35.66 327 ALA A O 1
ATOM 2553 N N . ALA A 1 328 ? -39.568 -12.108 73.590 1.00 36.34 328 ALA A N 1
ATOM 2554 C CA . ALA A 1 328 ? -39.623 -11.818 75.054 1.00 36.34 328 ALA A CA 1
ATOM 2555 C C . ALA A 1 328 ? -38.189 -11.657 75.621 1.00 36.34 328 ALA A C 1
ATOM 2557 O O . ALA A 1 328 ? -37.321 -12.446 75.286 1.00 36.34 328 ALA A O 1
ATOM 2558 N N . GLY A 1 329 ? -37.805 -10.723 76.494 1.00 32.44 329 GLY A N 1
ATOM 2559 C CA . GLY A 1 329 ? -38.459 -9.622 77.189 1.00 32.44 329 GLY A CA 1
ATOM 2560 C C . GLY A 1 329 ? -37.410 -8.850 78.023 1.00 32.44 329 GLY A C 1
ATOM 2561 O O . GLY A 1 329 ? -36.346 -9.377 78.330 1.00 32.44 329 GLY A O 1
ATOM 2562 N N . SER A 1 330 ? -37.752 -7.603 78.368 1.00 37.94 330 SER A N 1
ATOM 2563 C CA . SER A 1 330 ? -37.330 -6.795 79.535 1.00 37.94 330 SER A CA 1
ATOM 2564 C C . SER A 1 330 ? -35.850 -6.702 79.962 1.00 37.94 330 SER A C 1
ATOM 2566 O O . SER A 1 330 ? -35.262 -7.668 80.437 1.00 37.94 330 SER A O 1
ATOM 2568 N N . GLY A 1 331 ? -35.327 -5.470 80.021 1.00 34.66 331 GLY A N 1
ATOM 2569 C CA . GLY A 1 331 ? -34.137 -5.156 80.822 1.00 34.66 331 GLY A CA 1
ATOM 2570 C C . GLY A 1 331 ? -33.654 -3.710 80.701 1.00 34.66 331 GLY A C 1
ATOM 2571 O O . GLY A 1 331 ? -32.874 -3.379 79.822 1.00 34.66 331 GLY A O 1
ATOM 2572 N N . SER A 1 332 ? -34.136 -2.858 81.599 1.00 37.69 332 SER A N 1
ATOM 2573 C CA . SER A 1 332 ? -33.774 -1.454 81.838 1.00 37.69 332 SER A CA 1
ATOM 2574 C C . SER A 1 332 ? -32.278 -1.190 82.074 1.00 37.69 332 SER A C 1
ATOM 2576 O O . SER A 1 332 ? -31.631 -1.964 82.775 1.00 37.69 332 SER A O 1
ATOM 2578 N N . GLY A 1 333 ? -31.769 -0.027 81.646 1.00 36.62 333 GLY A N 1
ATOM 2579 C CA . GLY A 1 333 ? -30.457 0.469 82.083 1.00 36.62 333 GLY A CA 1
ATOM 2580 C C . GLY A 1 333 ? -30.049 1.816 81.482 1.00 36.62 333 GLY A C 1
ATOM 2581 O O . GLY A 1 333 ? -29.506 1.885 80.390 1.00 36.62 333 GLY A O 1
ATOM 2582 N N . SER A 1 334 ? -30.321 2.884 82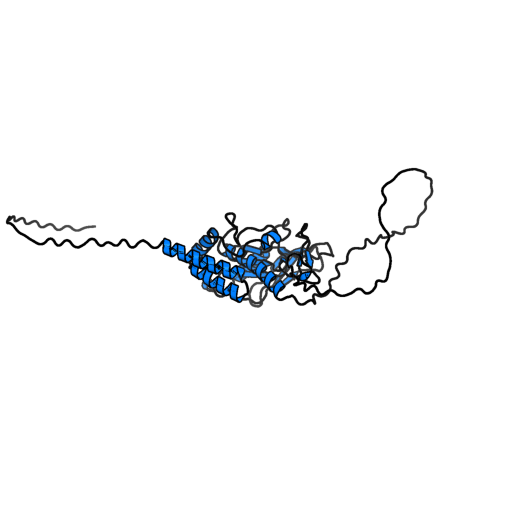.222 1.00 38.00 334 SER A N 1
ATOM 2583 C CA . SER A 1 334 ? -29.916 4.284 82.030 1.00 38.00 334 SER A CA 1
ATOM 2584 C C . SER A 1 334 ? -28.398 4.522 81.956 1.00 38.00 334 SER A C 1
ATOM 2586 O O . SER A 1 334 ? -27.651 3.901 82.707 1.00 38.00 334 SER A O 1
ATOM 2588 N N . GLY A 1 335 ? -27.956 5.523 81.181 1.00 37.25 335 GLY A N 1
ATOM 2589 C CA . GLY A 1 335 ? -26.582 6.038 81.264 1.00 37.25 335 GLY A CA 1
ATOM 2590 C C . GLY A 1 335 ? -26.256 7.160 80.274 1.00 37.25 335 GLY A C 1
ATOM 2591 O O . GLY A 1 335 ? -25.877 6.911 79.139 1.00 37.25 335 GLY A O 1
ATOM 2592 N N . SER A 1 336 ? -26.406 8.399 80.730 1.00 39.19 336 SER A N 1
ATOM 2593 C CA . SER A 1 336 ? -25.999 9.669 80.113 1.00 39.19 336 SER A CA 1
ATOM 2594 C C . SER A 1 336 ? -24.485 9.808 79.880 1.00 39.19 336 SER A C 1
ATOM 2596 O O . SER A 1 336 ? -23.705 9.398 80.735 1.00 39.19 336 SER A O 1
ATOM 2598 N N . GLY A 1 337 ? -24.068 10.510 78.816 1.00 38.19 337 GLY A N 1
ATOM 2599 C CA . GLY A 1 337 ? -22.670 10.929 78.638 1.00 38.19 337 GLY A CA 1
ATOM 2600 C C . GLY A 1 337 ? -22.411 11.762 77.379 1.00 38.19 337 GLY A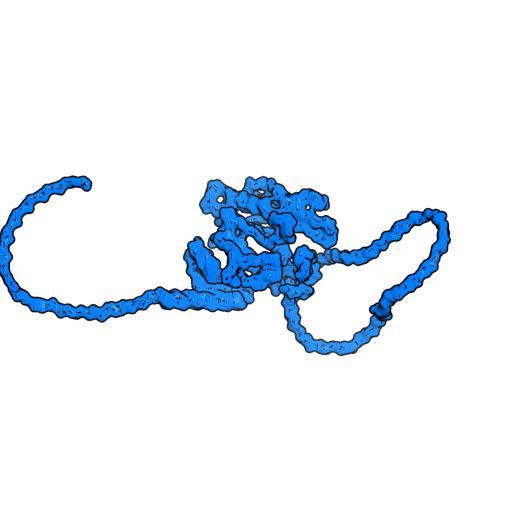 C 1
ATOM 2601 O O . GLY A 1 337 ? -22.165 11.230 76.306 1.00 38.19 337 GLY A O 1
ATOM 2602 N N . SER A 1 338 ? -22.471 13.079 77.536 1.00 40.62 338 SER A N 1
ATOM 2603 C CA . SER A 1 338 ? -22.051 14.141 76.612 1.00 40.62 338 SER A CA 1
ATOM 2604 C C . SER A 1 338 ? -20.549 14.123 76.281 1.00 40.62 338 SER A C 1
ATOM 2606 O O . SER A 1 338 ? -19.744 13.847 77.167 1.00 40.62 338 SER A O 1
ATOM 2608 N N . GLY A 1 339 ? -20.156 14.547 75.071 1.00 39.16 339 GLY A N 1
ATOM 2609 C CA . GLY A 1 339 ? -18.746 14.814 74.753 1.00 39.16 339 GLY A CA 1
ATOM 2610 C C . GLY A 1 339 ? -18.480 15.287 73.321 1.00 39.16 339 GLY A C 1
ATOM 2611 O O . GLY A 1 339 ? -18.250 14.489 72.424 1.00 39.16 339 GLY A O 1
ATOM 2612 N N . SER A 1 340 ? -18.505 16.603 73.136 1.00 42.66 340 SER A N 1
ATOM 2613 C CA . SER A 1 340 ? -17.986 17.391 72.009 1.00 42.66 340 SER A CA 1
ATOM 2614 C C . SER A 1 340 ? -16.502 17.144 71.687 1.00 42.66 340 SER A C 1
ATOM 2616 O O . SER A 1 340 ? -15.715 16.957 72.611 1.00 42.66 340 SER A O 1
ATOM 2618 N N . GLY A 1 341 ? -16.083 17.307 70.424 1.00 38.78 341 GLY A N 1
ATOM 2619 C CA . GLY A 1 341 ? -14.654 17.420 70.094 1.00 38.78 341 GLY A CA 1
ATOM 2620 C C . GLY A 1 341 ? -14.323 17.504 68.604 1.00 38.78 341 GLY A C 1
ATOM 2621 O O . GLY A 1 341 ? -14.237 16.498 67.918 1.00 38.78 341 GLY A O 1
ATOM 2622 N N . SER A 1 342 ? -14.125 18.731 68.137 1.00 44.56 342 SER A N 1
ATOM 2623 C CA . SER A 1 342 ? -13.595 19.168 66.842 1.00 44.56 342 SER A CA 1
ATOM 2624 C C . SER A 1 342 ? -12.157 18.721 66.540 1.00 44.56 342 SER A C 1
ATOM 2626 O O . SER A 1 342 ? -11.339 18.674 67.454 1.00 44.56 342 SER A O 1
ATOM 2628 N N . GLY A 1 343 ? -11.815 18.652 65.247 1.00 43.09 343 GLY A N 1
ATOM 2629 C CA . GLY A 1 343 ? -10.554 19.219 64.747 1.00 43.09 343 GLY A 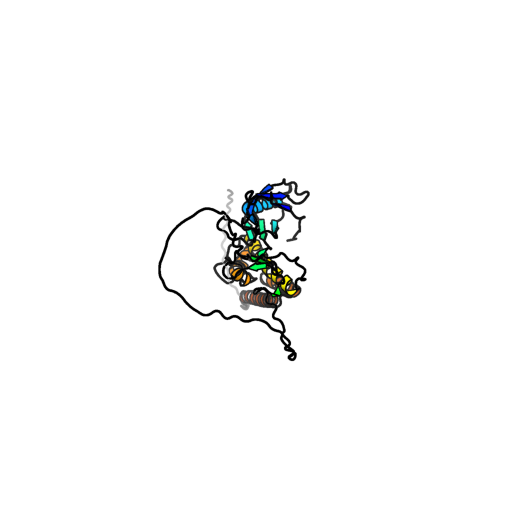CA 1
ATOM 2630 C C . GLY A 1 343 ? -9.615 18.275 63.997 1.00 43.09 343 GLY A C 1
ATOM 2631 O O . GLY A 1 343 ? -8.849 17.550 64.627 1.00 43.09 343 GLY A O 1
ATOM 2632 N N . SER A 1 344 ? -9.593 18.416 62.667 1.00 48.78 344 SER A N 1
ATOM 2633 C CA . SER A 1 344 ? -8.429 18.685 61.785 1.00 48.78 344 SER A CA 1
ATOM 2634 C C . SER A 1 344 ? -8.629 18.059 60.413 1.00 48.78 344 SER A C 1
ATOM 2636 O O . SER A 1 344 ? -8.842 16.829 60.359 1.00 48.78 344 SER A O 1
#

Foldseek 3Di:
DDDDDAADWDKAADDPDQPVQKIWIGDGPPLPDHIDIWGKHFDPPPLQRAIETEVVVVQVVQLSSQPDDPDPVPGDLAEEAEEQHFYDHDPPDLGDQKAAPQVSRYIYGHLNCLPLQWEADPVGRSDIDGHLASCVHPVLPPPPPDPDDDDDDDDDDDDDDDDDDDDDDDDDDDDDDDDDDDDDPPDPPPPPPRPPDDDNPPDHDPSSVLLSVLLRVLVVVLNNLVNLVQAADPDDQASRHDDSGVVSSSPGDSHGDPVSLVSSCVSVVDQQLVVLVVQLVVCVVSVNPVSNVVSNVSSVVSVVVVVVPPDDPPPPPPDDDDDDDDDDDDDDDDDDDDDDDDDD